Protein AF-0000000068766314 (afdb_homodimer)

InterPro domains:
  IPR006197 Peptidase S24, LexA-like [PR00726] (36-46)
  IPR006197 Peptidase S24, LexA-like [PR00726] (47-58)
  IPR006197 Peptidase S24, LexA-like [PR00726] (75-87)
  IPR015927 Peptidase S24/S26A/S26B/S26C [PF00717] (4-114)
  IPR036286 LexA/Signal peptidase-like superfamily [SSF51306] (5-119)
  IPR039418 LexA-like [cd06529] (36-115)
  IPR050077 LexA repressor [PTHR33516] (5-120)

Solvent-accessible surface area (backbone atoms only — not comparable to full-atom values): 13520 Å² total; per-residue (Å²): 135,78,79,66,68,25,51,46,34,33,54,59,81,88,35,91,48,50,43,68,81,68,57,49,46,69,72,70,46,88,50,70,92,40,32,36,28,37,60,40,37,53,63,43,34,46,73,74,36,44,45,55,68,22,39,33,37,25,30,46,74,50,78,82,47,74,66,36,41,28,36,31,37,50,98,83,24,18,36,69,26,30,31,32,55,70,97,53,60,30,36,34,37,39,25,90,93,40,72,66,41,71,62,57,77,88,60,57,39,74,64,23,26,37,44,27,36,37,41,66,67,52,76,81,123,136,76,79,60,70,26,51,48,33,36,56,59,84,88,33,84,44,50,42,69,81,68,57,49,46,69,72,68,46,88,50,71,93,40,32,35,29,36,59,39,34,52,63,44,33,45,74,74,36,44,44,56,68,22,40,33,38,26,28,48,75,51,79,82,48,72,66,36,40,27,35,30,36,51,96,83,24,20,32,67,27,30,31,32,54,72,97,53,61,31,37,35,38,40,24,90,92,39,71,67,41,71,61,58,77,89,62,57,39,74,62,23,28,38,45,28,36,37,41,66,67,50,73,82,124

pLDDT: mean 83.4, std 20.97, range [17.08, 97.81]

Foldseek 3Di:
DCCPPCPVPHDDCPDDPDDPDDDVCVVQPDDPVQWDKDFDADCQAPLVPRYGRKIFIWGQPDDDDAQFFFWKADPNDTDTFGFHPPPHTWGHGNDPVDHIGHDDPVRIDTRTTGRDIDDDPDDPD/DPCPPCPVPHPDPPDDPDDPDDDVCVVQPDDPVQWDKDFDADCQAPLVPRYGRKIFIWGQPDDDDAQFFFWKADPNDTDTFGFHPPPHTWGHGNDPVDHIGHDDPVRIDTRTTGRDIDDDPDDPD

Secondary structure (DSSP, 8-state):
-------SS---TTSTT-BSS--HHHHH-S-GGGEEEEE--SSTTGGGT--TTPEEEEETTSPP-TT-EEEEEETTEEEEEEEE-SSS-EEE-SSTTS--B---TTT-EEEEEEEEEEEESS---/-------SS---TTSTT-BSS--HHHHH-S-GGGEEEEE--SSTTGGGT--TTPEEEEETTSPP-TT-EEEEEETTEEEEEEEE-SSS-EEE-SSTTS--B---TTT-EEEEEEEEEEEESS---

Radius of gyration: 19.08 Å; Cα contacts (8 Å, |Δi|>4): 601; chains: 2; bounding box: 35×58×55 Å

Sequence (250 aa):
MFTERCPAGFPSPASDYTESELDLNEYCIHRRHSTYFVRAIGNSMTDIGLYSGDLLVVDKAEQPRHGDIVIAEIEGEFTVKRLLLTPRPALQAMNPDFPSLYPDPETLQIFGVVTAFIHKTRRADMFTERCPAGFPSPASDYTESELDLNEYCIHRRHSTYFVRAIGNSMTDIGLYSGDLLVVDKAEQPRHGDIVIAEIEGEFTVKRLLLTPRPALQAMNPDFPSLYPDPETLQIFGVVTAFIHKTRRAD

Nearest PDB structures (foldseek):
  8gmt-assembly1_A  TM=9.538E-01  e=3.720E-11  Escherichia coli
  1ay9-assembly1_A  TM=9.151E-01  e=2.480E-11  Escherichia coli
  6a2r-assembly1_A  TM=8.801E-01  e=8.406E-07  Mycobacterium tuberculosis H37Rv
  1i4v-assembly1_B  TM=6.612E-01  e=2.872E-09  Escherichia coli
  6a2s-assembly1_C  TM=8.875E-01  e=1.892E-06  Mycobacterium tuberculosis H37Rv

Structure (mmCIF, N/CA/C/O backbone):
data_AF-0000000068766314-model_v1
#
loop_
_entity.id
_entity.type
_entity.pdbx_description
1 polymer 'Error-prone repair protein UmuD'
#
loop_
_atom_site.group_PDB
_atom_site.id
_atom_site.type_symbol
_atom_site.label_atom_id
_atom_site.label_alt_id
_atom_site.label_comp_id
_atom_site.label_asym_id
_atom_site.label_entity_id
_atom_site.label_seq_id
_atom_site.pdbx_PDB_ins_code
_atom_site.Cartn_x
_atom_site.Cartn_y
_atom_site.Cartn_z
_atom_site.occupancy
_atom_site.B_iso_or_equiv
_atom_site.auth_seq_id
_atom_site.auth_comp_id
_atom_site.auth_asym_id
_atom_site.auth_atom_id
_atom_site.pdbx_PDB_model_num
ATOM 1 N N . MET A 1 1 ? 6.594 -0.716 -29.953 1 17.39 1 MET A N 1
ATOM 2 C CA . MET A 1 1 ? 7.297 -0.371 -28.719 1 17.39 1 MET A CA 1
ATOM 3 C C . MET A 1 1 ? 6.438 -0.672 -27.5 1 17.39 1 MET A C 1
ATOM 5 O O . MET A 1 1 ? 5.566 0.121 -27.125 1 17.39 1 MET A O 1
ATOM 9 N N . PHE A 1 2 ? 5.93 -1.854 -27.297 1 21.55 2 PHE A N 1
ATOM 10 C CA . PHE A 1 2 ? 4.688 -2.418 -26.781 1 21.55 2 PHE A CA 1
ATOM 11 C C . PHE A 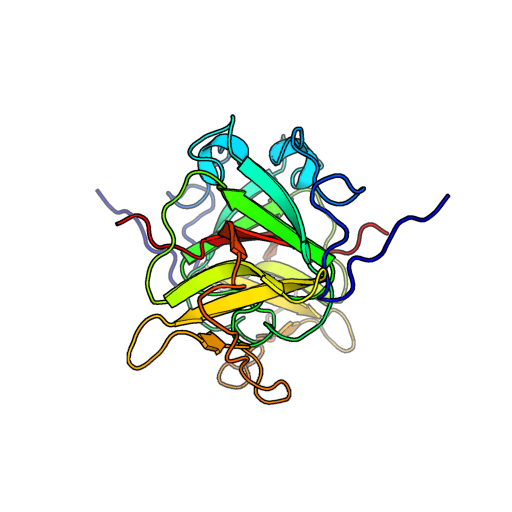1 2 ? 4.738 -2.537 -25.266 1 21.55 2 PHE A C 1
ATOM 13 O O . PHE A 1 2 ? 5.559 -3.279 -24.719 1 21.55 2 PHE A O 1
ATOM 20 N N . THR A 1 3 ? 4.797 -1.448 -24.562 1 26.67 3 THR A N 1
ATOM 21 C CA . THR A 1 3 ? 4.711 -1.306 -23.109 1 26.67 3 THR A CA 1
ATOM 22 C C . THR A 1 3 ? 3.604 -2.193 -22.547 1 26.67 3 THR A C 1
ATOM 24 O O . THR A 1 3 ? 2.422 -1.971 -22.828 1 26.67 3 THR A O 1
ATOM 27 N N . GLU A 1 4 ? 3.703 -3.449 -22.781 1 28.86 4 GLU A N 1
ATOM 28 C CA . GLU A 1 4 ? 2.646 -4.441 -22.594 1 28.86 4 GLU A CA 1
ATOM 29 C C . GLU A 1 4 ? 2.082 -4.391 -21.172 1 28.86 4 GLU A C 1
ATOM 31 O O . GLU A 1 4 ? 2.836 -4.406 -20.203 1 28.86 4 GLU A O 1
ATOM 36 N N . ARG A 1 5 ? 1.128 -3.629 -21.016 1 31.19 5 ARG A N 1
ATOM 37 C CA . ARG A 1 5 ? 0.173 -3.48 -19.922 1 31.19 5 ARG A CA 1
ATOM 38 C C . ARG A 1 5 ? -0.238 -4.84 -19.359 1 31.19 5 ARG A C 1
ATOM 40 O O . ARG A 1 5 ? -0.677 -5.715 -20.109 1 31.19 5 ARG A O 1
ATOM 47 N N . CYS A 1 6 ? 0.617 -5.496 -18.594 1 35.66 6 CYS A N 1
ATOM 48 C CA . CYS A 1 6 ? 0.058 -6.75 -18.109 1 35.66 6 CYS A CA 1
ATOM 49 C C . CYS A 1 6 ? -1.386 -6.566 -17.656 1 35.66 6 CYS A C 1
ATOM 51 O O . CYS A 1 6 ? -1.659 -5.785 -16.734 1 35.66 6 CYS A O 1
ATOM 53 N N . PRO A 1 7 ? -2.359 -6.496 -18.453 1 33.22 7 PRO A N 1
ATOM 54 C CA . PRO A 1 7 ? -3.682 -6.582 -17.828 1 33.22 7 PRO A CA 1
ATOM 55 C C . PRO A 1 7 ? -3.65 -7.273 -16.469 1 33.22 7 PRO A C 1
ATOM 57 O O . PRO A 1 7 ? -2.66 -7.93 -16.125 1 33.22 7 PRO A O 1
ATOM 60 N N . ALA A 1 8 ? -4.461 -7.387 -15.43 1 38.88 8 ALA A N 1
ATOM 61 C CA . ALA A 1 8 ? -4.316 -8.445 -14.438 1 38.88 8 ALA A CA 1
ATOM 62 C C . ALA A 1 8 ? -3.658 -9.68 -15.039 1 38.88 8 ALA A C 1
ATOM 64 O O . ALA A 1 8 ? -3.516 -10.703 -14.367 1 38.88 8 ALA A O 1
ATOM 65 N N . GLY A 1 9 ? -3.562 -10.008 -16.281 1 35.41 9 GLY A N 1
ATOM 66 C CA . GLY A 1 9 ? -2.711 -10.852 -17.094 1 35.41 9 GLY A CA 1
ATOM 67 C C . GLY A 1 9 ? -1.312 -10.289 -17.281 1 35.41 9 GLY A C 1
ATOM 68 O O . GLY A 1 9 ? -1.141 -9.203 -17.828 1 35.41 9 GLY A O 1
ATOM 69 N N . PHE A 1 10 ? -0.403 -10.523 -16.438 1 42.28 10 PHE A N 1
ATOM 70 C CA . PHE A 1 10 ? 0.978 -10.062 -16.5 1 42.28 10 PHE A CA 1
ATOM 71 C C . PHE A 1 10 ? 1.606 -10.422 -17.844 1 42.28 10 PHE A C 1
ATOM 73 O O . PHE A 1 10 ? 1.289 -11.461 -18.422 1 42.28 10 PHE A O 1
ATOM 80 N N . PRO A 1 11 ? 2.258 -9.477 -18.594 1 41.09 11 PRO A N 1
ATOM 81 C CA . PRO A 1 11 ? 3.129 -10.039 -19.625 1 41.09 11 PRO A CA 1
ATOM 82 C C . PRO A 1 11 ? 3.988 -11.195 -19.125 1 41.09 11 PRO A C 1
ATOM 84 O O . PRO A 1 11 ? 4.156 -11.352 -17.906 1 41.09 11 PRO A O 1
ATOM 87 N N . SER A 1 12 ? 4.473 -12.109 -19.859 1 40.56 12 SER A N 1
ATOM 88 C CA . SER A 1 12 ? 5.5 -13.117 -19.594 1 40.56 12 SER A CA 1
ATOM 89 C C . SER A 1 12 ? 6.617 -12.547 -18.734 1 40.56 12 SER A C 1
ATOM 91 O O . SER A 1 12 ? 6.969 -11.367 -18.859 1 40.56 12 SER A O 1
ATOM 93 N N . PRO A 1 13 ? 6.996 -13.125 -17.484 1 44.34 13 PRO A N 1
ATOM 94 C CA . PRO A 1 13 ? 8.211 -12.695 -16.781 1 44.34 13 PRO A CA 1
ATOM 95 C C . PRO A 1 13 ? 9.258 -12.102 -17.719 1 44.34 13 PRO A C 1
ATOM 97 O O . PRO A 1 13 ? 10.117 -11.328 -17.281 1 44.34 13 PRO A O 1
ATOM 100 N N . ALA A 1 14 ? 9.453 -12.617 -18.844 1 42.19 14 ALA A N 1
ATOM 101 C CA . ALA A 1 14 ? 10.391 -12.062 -19.812 1 42.19 14 ALA A CA 1
ATOM 102 C C . ALA A 1 14 ? 10.031 -10.617 -20.172 1 42.19 14 ALA A C 1
ATOM 104 O O . ALA A 1 14 ? 10.812 -9.914 -20.812 1 42.19 14 ALA A O 1
ATOM 105 N N . SER A 1 15 ? 8.828 -10.273 -19.938 1 46.59 15 SER A N 1
ATOM 106 C CA . SER A 1 15 ? 8.469 -8.953 -20.469 1 46.59 15 SER A CA 1
ATOM 107 C C . SER A 1 15 ? 8.75 -7.863 -19.438 1 46.59 15 SER A C 1
ATOM 109 O O . SER A 1 15 ? 8.977 -8.156 -18.266 1 46.59 15 SER A O 1
ATOM 111 N N . ASP A 1 16 ? 8.469 -6.426 -19.734 1 44.94 16 ASP A N 1
ATOM 112 C CA . ASP A 1 16 ? 8.711 -5.059 -19.297 1 44.94 16 ASP A CA 1
ATOM 113 C C . ASP A 1 16 ? 8.336 -4.883 -17.828 1 44.94 16 ASP A C 1
ATOM 115 O O . ASP A 1 16 ? 8.562 -3.82 -17.25 1 44.94 16 ASP A O 1
ATOM 119 N N . TYR A 1 17 ? 7.676 -5.793 -17.312 1 50.59 17 TYR A N 1
ATOM 120 C CA . TYR A 1 17 ? 7.145 -5.395 -16.016 1 50.59 17 TYR A CA 1
ATOM 121 C C . TYR A 1 17 ? 8.031 -5.895 -14.891 1 50.59 17 TYR A C 1
ATOM 123 O O . TYR A 1 17 ? 7.816 -5.555 -13.727 1 50.59 17 TYR A O 1
ATOM 131 N N . THR A 1 18 ? 8.844 -6.824 -15.25 1 57.59 18 THR A N 1
ATOM 132 C CA . THR A 1 18 ? 9.719 -7.312 -14.188 1 57.59 18 THR A CA 1
ATOM 133 C C . THR A 1 18 ? 11.055 -6.566 -14.203 1 57.59 18 THR A C 1
ATOM 135 O O . THR A 1 18 ? 11.656 -6.387 -15.266 1 57.59 18 THR A O 1
ATOM 138 N N . GLU A 1 19 ? 11.102 -5.566 -13.391 1 61.22 19 GLU A N 1
ATOM 139 C CA . GLU A 1 19 ? 12.438 -5.008 -13.188 1 61.22 19 GLU A CA 1
ATOM 140 C C . GLU A 1 19 ? 13.148 -5.676 -12.008 1 61.22 19 GLU A C 1
ATOM 142 O O . GLU A 1 19 ? 12.617 -5.699 -10.898 1 61.22 19 GLU A O 1
ATOM 147 N N . SER A 1 20 ? 14.164 -6.551 -12.32 1 62.44 20 SER A N 1
ATOM 148 C CA . SER A 1 20 ? 14.93 -7.199 -11.258 1 62.44 20 SER A CA 1
ATOM 149 C C . SER A 1 20 ? 15.875 -6.211 -10.578 1 62.44 20 SER A C 1
ATOM 151 O O . SER A 1 20 ? 16.297 -6.43 -9.445 1 62.44 20 SER A O 1
ATOM 153 N N . GLU A 1 21 ? 16 -5.035 -11.203 1 75.56 21 GLU A N 1
ATOM 154 C CA . GLU A 1 21 ? 17.031 -4.18 -10.617 1 75.56 21 GLU A CA 1
ATOM 155 C C . GLU A 1 21 ? 16.453 -2.822 -10.227 1 75.56 21 GLU A C 1
ATOM 157 O O . GLU A 1 21 ? 16.766 -1.807 -10.852 1 75.56 21 GLU A O 1
ATOM 162 N N . LEU A 1 22 ? 15.477 -2.9 -9.469 1 87.69 22 LEU A N 1
ATOM 163 C CA . LEU A 1 22 ? 14.906 -1.64 -8.992 1 87.69 22 LEU A CA 1
ATOM 164 C C . LEU A 1 22 ? 15.43 -1.297 -7.602 1 87.69 22 LEU A C 1
ATOM 166 O O . LEU A 1 22 ? 15.547 -2.176 -6.746 1 87.69 22 LEU A O 1
ATOM 170 N N . ASP A 1 23 ? 15.898 -0.074 -7.477 1 93 23 ASP A N 1
ATOM 171 C CA . ASP A 1 23 ? 16.219 0.449 -6.152 1 93 23 ASP A CA 1
ATOM 172 C C . ASP A 1 23 ? 15 1.116 -5.516 1 93 23 ASP A C 1
ATOM 174 O O . ASP A 1 23 ? 14.586 2.197 -5.938 1 93 23 ASP A O 1
ATOM 178 N N . LEU A 1 24 ? 14.484 0.518 -4.434 1 95.38 24 LEU A N 1
ATOM 179 C CA . LEU A 1 24 ? 13.242 0.986 -3.826 1 95.38 24 LEU A CA 1
ATOM 180 C C . LEU A 1 24 ? 13.445 2.344 -3.16 1 95.38 24 LEU A C 1
ATOM 182 O O . LEU A 1 24 ? 12.492 3.111 -3.008 1 95.38 24 LEU A O 1
ATOM 186 N N . ASN A 1 25 ? 14.68 2.641 -2.701 1 94.56 25 ASN A N 1
ATOM 187 C CA . ASN A 1 25 ? 14.953 3.98 -2.191 1 94.56 25 ASN A CA 1
ATOM 188 C C . ASN A 1 25 ? 14.758 5.039 -3.271 1 94.56 25 ASN A C 1
ATOM 190 O O . ASN A 1 25 ? 14.07 6.039 -3.055 1 94.56 25 ASN A O 1
ATOM 194 N N . GLU A 1 26 ? 15.328 4.789 -4.398 1 94 26 GLU A N 1
ATOM 195 C CA . GLU A 1 26 ? 15.195 5.73 -5.504 1 94 26 GLU A CA 1
ATOM 196 C C . GLU A 1 26 ? 13.75 5.816 -5.984 1 94 26 GLU A C 1
ATOM 198 O O . GLU A 1 26 ? 13.281 6.883 -6.391 1 94 26 GLU A O 1
ATOM 203 N N . TYR A 1 27 ? 13.102 4.695 -5.895 1 94.12 27 TYR A N 1
ATOM 204 C CA . TYR A 1 27 ? 11.719 4.617 -6.359 1 94.12 27 TYR A CA 1
ATOM 205 C C . TYR A 1 27 ? 10.797 5.434 -5.461 1 94.12 27 TYR A C 1
ATOM 207 O O . TYR A 1 27 ? 9.875 6.098 -5.949 1 94.12 27 TYR A O 1
ATOM 215 N N . CYS A 1 28 ? 11.078 5.473 -4.152 1 96.06 28 CYS A N 1
ATOM 216 C CA . CYS A 1 28 ? 10.117 6.031 -3.205 1 96.06 28 CYS A CA 1
ATOM 217 C C . CYS A 1 28 ? 10.602 7.379 -2.676 1 96.06 28 CYS A C 1
ATOM 219 O O . CYS A 1 28 ? 9.797 8.188 -2.201 1 96.06 28 CYS A O 1
ATOM 221 N N . ILE A 1 29 ? 11.906 7.594 -2.684 1 94.06 29 ILE A N 1
ATOM 222 C CA . ILE A 1 29 ? 12.477 8.742 -1.981 1 94.06 29 ILE A CA 1
ATOM 223 C C . ILE A 1 29 ? 12.953 9.781 -2.992 1 94.06 29 ILE A C 1
ATOM 225 O O . ILE A 1 29 ? 13.891 9.523 -3.758 1 94.06 29 ILE A O 1
ATOM 229 N N . HIS A 1 30 ? 12.344 10.922 -3.006 1 91.25 30 HIS A N 1
ATOM 230 C CA . HIS A 1 30 ? 12.742 12.023 -3.877 1 91.25 30 HIS A CA 1
ATOM 231 C C . HIS A 1 30 ? 13.852 12.859 -3.242 1 91.25 30 HIS A C 1
ATOM 233 O O . HIS A 1 30 ? 14.82 13.219 -3.912 1 91.25 30 HIS A O 1
ATOM 239 N N . ARG A 1 31 ? 13.68 13.266 -1.976 1 91.19 31 ARG A N 1
ATOM 240 C CA . ARG A 1 31 ? 14.648 14.031 -1.193 1 91.19 31 ARG A CA 1
ATOM 241 C C . ARG A 1 31 ? 15.07 13.266 0.057 1 91.19 31 ARG A C 1
ATOM 243 O O . ARG A 1 31 ? 14.367 13.289 1.069 1 91.19 31 ARG A O 1
ATOM 250 N N . ARG A 1 32 ? 16.219 12.672 -0.014 1 88.44 32 ARG A N 1
ATOM 251 C CA . ARG A 1 32 ? 16.672 11.797 1.061 1 88.44 32 ARG A CA 1
ATOM 252 C C . ARG A 1 32 ? 16.734 12.547 2.387 1 88.44 32 ARG A C 1
ATOM 254 O O . ARG A 1 32 ? 16.344 12.016 3.428 1 88.44 32 ARG A O 1
ATOM 261 N N . HIS A 1 33 ? 17.172 13.805 2.32 1 88.31 33 HIS A N 1
ATOM 262 C CA . HIS A 1 33 ? 17.469 14.539 3.545 1 88.31 33 HIS A CA 1
ATOM 263 C C . HIS A 1 33 ? 16.188 15.008 4.23 1 88.31 33 HIS A C 1
ATOM 265 O O . HIS A 1 33 ? 16.203 15.359 5.414 1 88.31 33 HIS A O 1
ATOM 271 N N . SER A 1 34 ? 15.102 14.945 3.506 1 91.44 34 SER A N 1
ATOM 272 C CA . SER A 1 34 ? 13.852 15.414 4.094 1 91.44 34 SER A CA 1
ATOM 273 C C . SER A 1 34 ? 12.844 14.281 4.242 1 91.44 34 SER A C 1
ATOM 275 O O . SER A 1 34 ? 11.688 14.516 4.617 1 91.44 34 SER A O 1
ATOM 277 N N . THR A 1 35 ? 13.25 13.078 3.902 1 92.44 35 THR A N 1
ATOM 278 C CA . THR A 1 35 ? 12.344 11.938 3.934 1 92.44 35 THR A CA 1
ATOM 279 C C . THR A 1 35 ? 12.398 11.242 5.289 1 92.44 35 THR A C 1
ATOM 281 O O . THR A 1 35 ? 13.484 11 5.824 1 92.44 35 THR A O 1
ATOM 284 N N . TYR A 1 36 ? 11.258 10.969 5.781 1 90.69 36 TYR A N 1
ATOM 285 C CA . TYR A 1 36 ? 11.094 10.227 7.031 1 90.69 36 TYR A CA 1
ATOM 286 C C . TYR A 1 36 ? 10.188 9.016 6.832 1 90.69 36 TYR A C 1
ATOM 288 O O . TYR A 1 36 ? 9.336 9.008 5.938 1 90.69 36 TYR A O 1
ATOM 296 N N . PHE A 1 37 ? 10.445 8.016 7.664 1 92.62 37 PHE A N 1
ATOM 297 C CA . PHE A 1 37 ? 9.617 6.82 7.668 1 92.62 37 PHE A CA 1
ATOM 298 C C . PHE A 1 37 ? 8.805 6.73 8.961 1 92.62 37 PHE A C 1
ATOM 300 O O . PHE A 1 37 ? 9.352 6.895 10.055 1 92.62 37 PHE A O 1
ATOM 307 N N . VAL A 1 38 ? 7.555 6.492 8.75 1 90.88 38 VAL A N 1
ATOM 308 C CA . VAL A 1 38 ? 6.652 6.457 9.898 1 90.88 38 VAL A CA 1
ATOM 309 C C . VAL A 1 38 ? 5.75 5.23 9.805 1 90.88 38 VAL A C 1
ATOM 311 O O . VAL A 1 38 ? 5.246 4.902 8.734 1 90.88 38 VAL A O 1
ATOM 314 N N . ARG A 1 39 ? 5.57 4.539 10.898 1 91.75 39 ARG A N 1
ATOM 315 C CA . ARG A 1 39 ? 4.641 3.414 10.922 1 91.75 39 ARG A CA 1
ATOM 316 C C . ARG A 1 39 ? 3.219 3.883 11.203 1 91.75 39 ARG A C 1
ATOM 318 O O . ARG A 1 39 ? 2.971 4.574 12.195 1 91.75 39 ARG A O 1
ATOM 325 N N . ALA A 1 40 ? 2.373 3.58 10.336 1 92.88 40 ALA A N 1
ATOM 326 C CA . ALA A 1 40 ? 0.972 3.945 10.523 1 92.88 40 ALA A CA 1
ATOM 327 C C . ALA A 1 40 ? 0.346 3.154 11.664 1 92.88 40 ALA A C 1
ATOM 329 O O . ALA A 1 40 ? 0.658 1.978 11.859 1 92.88 40 ALA A O 1
ATOM 330 N N . ILE A 1 41 ? -0.491 3.826 12.359 1 89.12 41 ILE A N 1
ATOM 331 C CA . ILE A 1 41 ? -1.271 3.176 13.406 1 89.12 41 ILE A CA 1
ATOM 332 C C . ILE A 1 41 ? -2.738 3.578 13.281 1 89.12 41 ILE A C 1
ATOM 334 O O . ILE A 1 41 ? -3.057 4.762 13.164 1 89.12 41 ILE A O 1
ATOM 338 N N . GLY A 1 42 ? -3.609 2.508 13.32 1 90 42 GLY A N 1
ATOM 339 C CA . GLY A 1 42 ? -5.039 2.762 13.281 1 90 42 GLY A CA 1
ATOM 340 C C . GLY A 1 42 ? -5.672 2.41 11.945 1 90 42 GLY A C 1
ATOM 341 O O . GLY A 1 42 ? -4.996 1.896 11.055 1 90 42 GLY A O 1
ATOM 342 N N . ASN A 1 43 ? -7.004 2.748 11.836 1 92.94 43 ASN A N 1
ATOM 343 C CA . ASN A 1 43 ? -7.766 2.312 10.664 1 92.94 43 ASN A CA 1
ATOM 344 C C . ASN A 1 43 ? -8.469 3.484 9.984 1 92.94 43 ASN A C 1
ATOM 346 O O . ASN A 1 43 ? -9.43 3.289 9.242 1 92.94 43 ASN A O 1
ATOM 350 N N . SER A 1 44 ? -7.977 4.656 10.242 1 94.94 44 SER A N 1
ATOM 351 C CA . SER A 1 44 ? -8.703 5.832 9.773 1 94.94 44 SER A CA 1
ATOM 352 C C . SER A 1 44 ? -8.531 6.031 8.273 1 94.94 44 SER A C 1
ATOM 354 O O . SER A 1 44 ? -9.258 6.816 7.66 1 94.94 44 SER A O 1
ATOM 356 N N . MET A 1 45 ? -7.641 5.312 7.715 1 96.31 45 MET A N 1
ATOM 357 C CA . MET A 1 45 ? -7.293 5.578 6.324 1 96.31 45 MET A CA 1
ATOM 358 C C . MET A 1 45 ? -7.492 4.332 5.465 1 96.31 45 MET A C 1
ATOM 360 O O . MET A 1 45 ? -6.941 4.238 4.367 1 96.31 45 MET A O 1
ATOM 364 N N . THR A 1 46 ? -8.352 3.389 5.781 1 96.31 46 THR A N 1
ATOM 365 C CA . THR A 1 46 ? -8.461 2.07 5.168 1 96.31 46 THR A CA 1
ATOM 366 C C . THR A 1 46 ? -9.055 2.176 3.766 1 96.31 46 THR A C 1
ATOM 368 O O . THR A 1 46 ? -8.812 1.311 2.92 1 96.31 46 THR A O 1
ATOM 371 N N . ASP A 1 47 ? -9.797 3.271 3.412 1 95.81 47 ASP A N 1
ATOM 372 C CA . ASP A 1 47 ? -10.406 3.424 2.096 1 95.81 47 ASP A CA 1
ATOM 373 C C . ASP A 1 47 ? -9.336 3.531 1.006 1 95.81 47 ASP A C 1
ATOM 375 O O . ASP A 1 47 ? -9.609 3.24 -0.162 1 95.81 47 ASP A O 1
ATOM 379 N N . ILE A 1 48 ? -8.156 3.932 1.356 1 95.25 48 ILE A N 1
ATOM 380 C CA . ILE A 1 48 ? -7.113 4.09 0.345 1 95.25 48 ILE A CA 1
ATOM 381 C C . ILE A 1 48 ? -6.082 2.973 0.491 1 95.25 48 ILE A C 1
ATOM 383 O O . ILE A 1 48 ? -4.992 3.051 -0.079 1 95.25 48 ILE A O 1
ATOM 387 N N . GLY A 1 49 ? -6.391 2 1.354 1 96.19 49 GLY A N 1
ATOM 388 C CA . GLY A 1 49 ? -5.535 0.831 1.485 1 96.19 49 GLY A CA 1
ATOM 389 C C . GLY A 1 49 ? -4.41 1.023 2.486 1 96.19 49 GLY A C 1
ATOM 390 O O . GLY A 1 49 ? -3.439 0.265 2.488 1 96.19 49 GLY A O 1
ATOM 391 N N . LEU A 1 50 ? -4.469 2.068 3.17 1 96.56 50 LEU A N 1
ATOM 392 C CA . LEU A 1 50 ? -3.498 2.301 4.234 1 96.56 50 LEU A CA 1
ATOM 393 C C . LEU A 1 50 ? -3.961 1.661 5.539 1 96.56 50 LEU A C 1
ATOM 395 O O . LEU A 1 50 ? -4.988 2.055 6.098 1 96.56 50 LEU A O 1
ATOM 399 N N . TYR A 1 51 ? -3.203 0.66 6.023 1 94.81 51 TYR A N 1
ATOM 400 C CA . TYR A 1 51 ? -3.582 -0.113 7.199 1 94.81 51 TYR A CA 1
ATOM 401 C C . TYR A 1 51 ? -2.578 0.083 8.328 1 94.81 51 TYR A C 1
ATOM 403 O O . TYR A 1 51 ? -1.458 0.543 8.102 1 94.81 51 TYR A O 1
ATOM 411 N N . SER A 1 52 ? -3.082 -0.237 9.539 1 92.88 52 SER A N 1
ATOM 412 C CA . SER A 1 52 ? -2.184 -0.206 10.688 1 92.88 52 SER A CA 1
ATOM 413 C C . SER A 1 52 ? -0.96 -1.087 10.453 1 92.88 52 SER A C 1
ATOM 415 O O . SER A 1 52 ? -1.079 -2.201 9.938 1 92.88 52 SER A O 1
ATOM 417 N N . GLY A 1 53 ? 0.238 -0.526 10.75 1 91.88 53 GLY A N 1
ATOM 418 C CA . GLY A 1 53 ? 1.474 -1.274 10.586 1 91.88 53 GLY A CA 1
ATOM 419 C C . GLY A 1 53 ? 2.197 -0.947 9.297 1 91.88 53 GLY A C 1
ATOM 420 O O . GLY A 1 53 ? 3.389 -1.235 9.148 1 91.88 53 GLY A O 1
ATOM 421 N N . ASP A 1 54 ? 1.485 -0.292 8.359 1 94.25 54 ASP A N 1
ATOM 422 C CA . ASP A 1 54 ? 2.113 0.075 7.094 1 94.25 54 ASP A CA 1
ATOM 423 C C . ASP A 1 54 ? 3.205 1.12 7.305 1 94.25 54 ASP A C 1
ATOM 425 O O . ASP A 1 54 ? 3.135 1.919 8.242 1 94.25 54 ASP A O 1
ATOM 429 N N . LEU A 1 55 ? 4.207 1.033 6.461 1 94.75 55 LEU A N 1
ATOM 430 C CA . LEU A 1 55 ? 5.285 2.018 6.512 1 94.75 55 LEU A CA 1
ATOM 431 C C . LEU A 1 55 ? 5 3.184 5.57 1 94.75 55 LEU A C 1
ATOM 433 O O . LEU A 1 55 ? 4.746 2.979 4.383 1 94.75 55 LEU A O 1
ATOM 437 N N . LEU A 1 56 ? 5.047 4.371 6.109 1 95.56 56 LEU A N 1
ATOM 438 C CA . LEU A 1 56 ? 4.824 5.59 5.34 1 95.56 56 LEU A CA 1
ATOM 439 C C . LEU A 1 56 ? 6.152 6.23 4.938 1 95.56 56 LEU A C 1
ATOM 441 O O . LEU A 1 56 ? 7.078 6.301 5.742 1 95.56 56 LEU A O 1
ATOM 445 N N . VAL A 1 57 ? 6.25 6.574 3.723 1 95 57 VAL A N 1
ATOM 446 C CA . VAL A 1 57 ? 7.328 7.43 3.234 1 95 57 VAL A CA 1
ATOM 447 C C . VAL A 1 57 ? 6.871 8.891 3.236 1 95 57 VAL A C 1
ATOM 449 O O . VAL A 1 57 ? 5.953 9.258 2.504 1 95 57 VAL A O 1
ATOM 452 N N . VAL A 1 58 ? 7.531 9.68 4.051 1 94.69 58 VAL A N 1
ATOM 453 C CA . VAL A 1 58 ? 7.059 11.039 4.297 1 94.69 58 VAL A CA 1
ATOM 454 C C . VAL A 1 58 ? 8.125 12.039 3.867 1 94.69 58 VAL A C 1
ATOM 456 O O . VAL A 1 58 ? 9.289 11.93 4.266 1 94.69 58 VAL A O 1
ATOM 459 N N . ASP A 1 59 ? 7.777 12.961 3.029 1 94.75 59 ASP A N 1
ATOM 460 C CA . ASP A 1 59 ? 8.656 14.055 2.621 1 94.75 59 ASP A CA 1
ATOM 461 C C . ASP A 1 59 ? 8.289 15.352 3.34 1 94.75 59 ASP A C 1
ATOM 463 O O . ASP A 1 59 ? 7.258 15.961 3.047 1 94.75 59 ASP A O 1
ATOM 467 N N . LYS A 1 60 ? 9.141 15.742 4.238 1 92.69 60 LYS A N 1
ATOM 468 C CA . LYS A 1 60 ? 8.891 16.938 5.051 1 92.69 60 LYS A CA 1
ATOM 469 C C . LYS A 1 60 ? 9.047 18.203 4.227 1 92.69 60 LYS A C 1
ATOM 471 O O . LYS A 1 60 ? 8.5 19.25 4.582 1 92.69 60 LYS A O 1
ATOM 476 N N . ALA A 1 61 ? 9.789 18.156 3.162 1 94.38 61 ALA A N 1
ATOM 477 C CA . ALA A 1 61 ? 10.07 19.344 2.363 1 94.38 61 ALA A CA 1
ATOM 478 C C . ALA A 1 61 ? 9.016 19.547 1.284 1 94.38 61 ALA A C 1
ATOM 480 O O . ALA A 1 61 ? 8.945 20.625 0.669 1 94.38 61 ALA A O 1
ATOM 481 N N . GLU A 1 62 ? 8.234 18.531 1.006 1 94.94 62 GLU A N 1
ATOM 482 C CA . GLU A 1 62 ? 7.195 18.625 -0.015 1 94.94 62 GLU A CA 1
ATOM 483 C C . GLU A 1 62 ? 6.082 19.578 0.423 1 94.94 62 GLU A C 1
ATOM 485 O O . GLU A 1 62 ? 5.613 19.516 1.561 1 94.94 62 GLU A O 1
ATOM 490 N N . GLN A 1 63 ? 5.672 20.5 -0.409 1 95.25 63 GLN A N 1
ATOM 491 C CA . GLN A 1 63 ? 4.578 21.422 -0.108 1 95.25 63 GLN A CA 1
ATOM 492 C C . GLN A 1 63 ? 3.23 20.703 -0.16 1 95.25 63 GLN A C 1
ATOM 494 O O . GLN A 1 63 ? 2.846 20.172 -1.203 1 95.25 63 GLN A O 1
ATOM 499 N N . PRO A 1 64 ? 2.578 20.766 0.96 1 96.38 64 PRO A N 1
ATOM 500 C CA . PRO A 1 64 ? 1.271 20.109 0.972 1 96.38 64 PRO A CA 1
ATOM 501 C C . PRO A 1 64 ? 0.277 20.75 0.007 1 96.38 64 PRO A C 1
ATOM 503 O O . PRO A 1 64 ? 0.23 21.984 -0.108 1 96.38 64 PRO A O 1
ATOM 506 N N . ARG A 1 65 ? -0.467 19.953 -0.714 1 96.69 65 ARG A N 1
ATOM 507 C CA . ARG A 1 65 ? -1.503 20.391 -1.645 1 96.69 65 ARG A CA 1
ATOM 508 C C . ARG A 1 65 ? -2.852 19.766 -1.293 1 96.69 65 ARG A C 1
ATOM 510 O O . ARG A 1 65 ? -2.916 18.797 -0.53 1 96.69 65 ARG A O 1
ATOM 517 N N . HIS A 1 66 ? -3.883 20.438 -1.905 1 96.81 66 HIS A N 1
ATOM 518 C CA . HIS A 1 66 ? -5.227 19.891 -1.743 1 96.81 66 HIS A CA 1
ATOM 519 C C . HIS A 1 66 ? -5.289 18.438 -2.182 1 96.81 66 HIS A C 1
ATOM 521 O O . HIS A 1 66 ? -4.863 18.094 -3.287 1 96.81 66 HIS A O 1
ATOM 527 N N . GLY A 1 67 ? -5.742 17.562 -1.319 1 97.06 67 GLY A N 1
ATOM 528 C CA . GLY A 1 67 ? -5.93 16.156 -1.665 1 97.06 67 GLY A CA 1
ATOM 529 C C . GLY A 1 67 ? -4.773 15.281 -1.233 1 97.06 67 GLY A C 1
ATOM 530 O O . GLY A 1 67 ? -4.883 14.055 -1.249 1 97.06 67 GLY A O 1
ATOM 531 N N . ASP A 1 68 ? -3.682 15.883 -0.806 1 97.81 68 ASP A N 1
ATOM 532 C CA . ASP A 1 68 ? -2.516 15.109 -0.392 1 97.81 68 ASP A CA 1
ATOM 533 C C . ASP A 1 68 ? -2.809 14.305 0.875 1 97.81 68 ASP A C 1
ATOM 535 O O . ASP A 1 68 ? -3.588 14.742 1.725 1 97.81 68 ASP A O 1
ATOM 539 N N . ILE A 1 69 ? -2.246 13.148 0.97 1 97.56 69 ILE A N 1
ATOM 540 C CA . ILE A 1 69 ? -2.174 12.461 2.252 1 97.56 69 ILE A CA 1
ATOM 541 C C . ILE A 1 69 ? -1.035 13.039 3.088 1 97.56 69 ILE A C 1
ATOM 543 O O . ILE A 1 69 ? 0.094 13.164 2.607 1 97.56 69 ILE A O 1
ATOM 547 N N . VAL A 1 70 ? -1.335 13.438 4.312 1 96.62 70 VAL A N 1
ATOM 548 C CA . VAL A 1 70 ? -0.334 14.141 5.105 1 96.62 70 VAL A CA 1
ATOM 549 C C . VAL A 1 70 ? -0.295 13.562 6.52 1 96.62 70 VAL A C 1
ATOM 551 O O . VAL A 1 70 ? -1.243 12.906 6.957 1 96.62 70 VAL A O 1
ATOM 554 N N . ILE A 1 71 ? 0.792 13.742 7.113 1 94.94 71 ILE A N 1
ATOM 555 C CA . ILE A 1 71 ? 0.888 13.617 8.562 1 94.94 71 ILE A CA 1
ATOM 556 C C . ILE A 1 71 ? 0.745 15 9.203 1 94.94 71 ILE A C 1
ATOM 558 O O . ILE A 1 71 ? 1.527 15.906 8.922 1 94.94 71 ILE A O 1
ATOM 562 N N . ALA A 1 72 ? -0.234 15.109 10.031 1 93.69 72 ALA A N 1
ATOM 563 C CA . ALA A 1 72 ? -0.511 16.359 10.719 1 93.69 72 ALA A CA 1
ATOM 564 C C . ALA A 1 72 ? -0.4 16.203 12.234 1 93.69 72 ALA A C 1
ATOM 566 O O . ALA A 1 72 ? -0.632 15.109 12.766 1 93.69 72 ALA A O 1
ATOM 567 N N . GLU A 1 73 ? 0.017 17.219 12.805 1 86.44 73 GLU A N 1
ATOM 568 C CA . GLU A 1 73 ? 0.007 17.281 14.266 1 86.44 73 GLU A CA 1
ATOM 569 C C . GLU A 1 73 ? -1.149 18.125 14.773 1 86.44 73 GLU A C 1
ATOM 571 O O . GLU A 1 73 ? -1.264 19.312 14.414 1 86.44 73 GLU A O 1
ATOM 576 N N . ILE A 1 74 ? -2.023 17.469 15.508 1 82.25 74 ILE A N 1
ATOM 577 C CA . ILE A 1 74 ? -3.156 18.172 16.094 1 82.25 74 ILE A CA 1
ATOM 578 C C . ILE A 1 74 ? -3.174 17.938 17.609 1 82.25 74 ILE A C 1
ATOM 580 O O . ILE A 1 74 ? -3.209 16.797 18.062 1 82.25 74 ILE A O 1
ATOM 584 N N . GLU A 1 75 ? -3.221 19.125 18.328 1 78.62 75 GLU A N 1
ATOM 585 C CA . GLU A 1 75 ? -3.266 19.062 19.797 1 78.62 75 GLU A CA 1
ATOM 586 C C . GLU A 1 75 ? -2.207 18.094 20.328 1 78.62 75 GLU A C 1
ATOM 588 O O . GLU A 1 75 ? -2.498 17.266 21.188 1 78.62 75 GLU A O 1
ATOM 593 N N . GLY A 1 76 ? -1.066 18.031 19.719 1 76.56 76 GLY A N 1
ATOM 594 C CA . GLY A 1 76 ? 0.068 17.25 20.188 1 76.56 76 GLY A CA 1
ATOM 595 C C . GLY A 1 76 ? 0.067 15.828 19.672 1 76.56 76 GLY A C 1
ATOM 596 O O . GLY A 1 76 ? 0.957 15.039 20 1 76.56 76 GLY A O 1
ATOM 597 N N . GLU A 1 77 ? -0.955 15.547 18.891 1 80.31 77 GLU A N 1
ATOM 598 C CA . GLU A 1 77 ? -1.039 14.18 18.359 1 80.31 77 GLU A CA 1
ATOM 599 C C . GLU A 1 77 ? -0.853 14.164 16.844 1 80.31 77 GLU A C 1
ATOM 601 O O . GLU A 1 77 ? -1.313 15.07 16.156 1 80.31 77 GLU A O 1
ATOM 606 N N . PHE A 1 78 ? -0.151 13.109 16.438 1 85.06 78 PHE A N 1
ATOM 607 C CA . PHE A 1 78 ? 0.045 12.961 15 1 85.06 78 PHE A CA 1
ATOM 608 C C . PHE A 1 78 ? -1.04 12.086 14.391 1 85.06 78 PHE A C 1
ATOM 610 O O . PHE A 1 78 ? -1.468 11.102 15.008 1 85.06 78 PHE A O 1
ATOM 617 N N . THR A 1 79 ? -1.49 12.484 13.242 1 91.62 79 THR A N 1
ATOM 618 C CA . THR A 1 79 ? -2.5 11.719 12.523 1 91.62 79 THR A CA 1
ATOM 619 C C . THR A 1 79 ? -2.25 11.773 11.016 1 91.62 79 THR A C 1
ATOM 621 O O . THR A 1 79 ? -1.712 12.758 10.508 1 91.62 79 THR A O 1
ATOM 624 N N . VAL A 1 80 ? -2.592 10.688 10.43 1 95.31 80 VAL A N 1
ATOM 625 C CA . VAL A 1 80 ? -2.555 10.648 8.969 1 95.31 80 VAL A CA 1
ATOM 626 C C . VAL A 1 80 ? -3.951 10.914 8.414 1 95.31 80 VAL A C 1
ATOM 628 O O . VAL A 1 80 ? -4.93 10.305 8.844 1 95.31 80 VAL A O 1
ATOM 631 N N . LYS A 1 81 ? -4.051 11.867 7.523 1 96.88 81 LYS A N 1
ATOM 632 C CA . LYS A 1 81 ? -5.324 12.234 6.91 1 96.88 81 LYS A CA 1
ATOM 633 C C . LYS A 1 81 ? -5.113 12.789 5.504 1 96.88 81 LYS A C 1
ATOM 635 O O . LYS A 1 81 ? -3.986 13.102 5.113 1 96.88 81 LYS A O 1
ATOM 640 N N . ARG A 1 82 ? -6.141 12.844 4.805 1 97.62 82 ARG A N 1
ATOM 641 C CA . ARG A 1 82 ? -6.141 13.609 3.562 1 97.62 82 ARG A CA 1
ATOM 642 C C . ARG A 1 82 ? -6.352 15.094 3.834 1 97.62 82 ARG A C 1
ATOM 644 O O . ARG A 1 82 ? -7.285 15.477 4.539 1 97.62 82 ARG A O 1
ATOM 651 N N . LEU A 1 83 ? -5.508 15.883 3.26 1 97.06 83 LEU A N 1
ATOM 652 C CA . LEU A 1 83 ? -5.586 17.328 3.438 1 97.06 83 LEU A CA 1
ATOM 653 C C . LEU A 1 83 ? -6.535 17.953 2.42 1 97.06 83 LEU A C 1
ATOM 655 O O . LEU A 1 83 ? -6.367 17.766 1.213 1 97.06 83 LEU A O 1
ATOM 659 N N . LEU A 1 84 ? -7.562 18.578 2.951 1 96.81 84 LEU A N 1
ATOM 660 C CA . LEU A 1 84 ? -8.43 19.391 2.109 1 96.81 84 LEU A CA 1
ATOM 661 C C . LEU A 1 84 ? -8.188 20.875 2.363 1 96.81 84 LEU A C 1
ATOM 663 O O . LEU A 1 84 ? -8.125 21.312 3.516 1 96.81 84 LEU A O 1
ATOM 667 N N . LEU A 1 85 ? -7.957 21.578 1.353 1 94.25 85 LEU A N 1
ATOM 668 C CA . LEU A 1 85 ? -7.742 23.016 1.479 1 94.25 85 LEU A CA 1
ATOM 669 C C . LEU A 1 85 ? -8.992 23.781 1.077 1 94.25 85 LEU A C 1
ATOM 671 O O . LEU A 1 85 ? -9.203 24.906 1.527 1 94.25 85 LEU A O 1
ATOM 675 N N . THR A 1 86 ? -9.711 23.25 0.184 1 93.06 86 THR A N 1
ATOM 676 C CA . THR A 1 86 ? -10.961 23.859 -0.261 1 93.06 86 THR A CA 1
ATOM 677 C C . THR A 1 86 ? -12.125 22.891 -0.051 1 93.06 86 THR A C 1
ATOM 679 O O . THR A 1 86 ? -11.969 21.672 -0.186 1 93.06 86 THR A O 1
ATOM 682 N N . PRO A 1 87 ? -13.375 23.422 0.377 1 91.75 87 PRO A N 1
ATOM 683 C CA . PRO A 1 87 ? -13.734 24.828 0.542 1 91.75 87 PRO A CA 1
ATOM 684 C C . PRO A 1 87 ? -13.133 25.438 1.801 1 91.75 87 PRO A C 1
ATOM 686 O O . PRO A 1 87 ? -13 26.672 1.888 1 91.75 87 PRO A O 1
ATOM 689 N N . ARG A 1 88 ? -12.891 24.547 2.834 1 88.94 88 ARG A N 1
ATOM 690 C CA . ARG A 1 88 ? -12.18 24.984 4.031 1 88.94 88 ARG A CA 1
ATOM 691 C C . ARG A 1 88 ? -11.141 23.953 4.461 1 88.94 88 ARG A C 1
ATOM 693 O O . ARG A 1 88 ? -11.266 22.766 4.129 1 88.94 88 ARG A O 1
ATOM 700 N N . PRO A 1 89 ? -10.148 24.438 5.145 1 92.38 89 PRO A N 1
ATOM 701 C CA . PRO A 1 89 ? -9.133 23.484 5.609 1 92.38 89 PRO A CA 1
ATOM 702 C C . PRO A 1 89 ? -9.719 22.359 6.465 1 92.38 89 PRO A C 1
ATOM 704 O O . PRO A 1 89 ? -10.492 22.625 7.387 1 92.38 89 PRO A O 1
ATOM 707 N N . ALA A 1 90 ? -9.391 21.156 6.082 1 96.12 90 ALA A N 1
ATOM 708 C CA . ALA A 1 90 ? -9.875 19.984 6.812 1 96.12 90 ALA A CA 1
ATOM 709 C C . ALA A 1 90 ? -8.914 18.812 6.668 1 96.12 90 ALA A C 1
ATOM 711 O O . ALA A 1 90 ? -8.094 18.781 5.742 1 96.12 90 ALA A O 1
ATOM 712 N N . LEU A 1 91 ? -8.914 17.984 7.648 1 95.94 91 LEU A N 1
ATOM 713 C CA . LEU A 1 91 ? -8.234 16.688 7.617 1 95.94 91 LEU A CA 1
ATOM 714 C C . LEU A 1 91 ? -9.25 15.555 7.508 1 95.94 91 LEU A C 1
ATOM 716 O O . LEU A 1 91 ? -9.914 15.219 8.484 1 95.94 91 LEU A O 1
ATOM 720 N N . GLN A 1 92 ? -9.289 15.055 6.355 1 97.25 92 GLN A N 1
ATOM 721 C CA . GLN A 1 92 ? -10.32 14.07 6.055 1 97.25 92 GLN A CA 1
ATOM 722 C C . GLN A 1 92 ? -9.82 12.648 6.289 1 97.25 92 GLN A C 1
ATOM 724 O O . GLN A 1 92 ? -8.812 12.242 5.711 1 97.25 92 GLN A O 1
ATOM 729 N N . ALA A 1 93 ? -10.531 11.914 7.137 1 96.38 93 ALA A N 1
ATOM 730 C CA . ALA A 1 93 ? -10.281 10.477 7.254 1 96.38 93 ALA A CA 1
ATOM 731 C C . ALA A 1 93 ? -10.781 9.727 6.023 1 96.38 93 ALA A C 1
ATOM 733 O O . ALA A 1 93 ? -11.844 10.055 5.484 1 96.38 93 ALA A O 1
ATOM 734 N N . MET A 1 94 ? -10 8.781 5.543 1 96.25 94 MET A N 1
ATOM 735 C CA . MET A 1 94 ? -10.453 7.938 4.441 1 96.25 94 MET A CA 1
ATOM 736 C C . MET A 1 94 ? -11.039 6.629 4.957 1 96.25 94 MET A C 1
ATOM 738 O O . MET A 1 94 ? -10.531 5.551 4.645 1 96.25 94 MET A O 1
ATOM 742 N N . ASN A 1 95 ? -11.969 6.703 5.758 1 96.25 95 ASN A N 1
ATOM 743 C CA . ASN A 1 95 ? -12.781 5.691 6.426 1 96.25 95 ASN A CA 1
ATOM 744 C C . ASN A 1 95 ? -14.062 6.289 6.996 1 96.25 95 ASN A C 1
ATOM 746 O O . ASN A 1 95 ? -14.008 7.203 7.82 1 96.25 95 ASN A O 1
ATOM 750 N N . PRO A 1 96 ? -15.141 5.844 6.598 1 94.88 96 PRO A N 1
ATOM 751 C CA . PRO A 1 96 ? -16.406 6.453 7.008 1 94.88 96 PRO A CA 1
ATOM 752 C C . PRO A 1 96 ? -16.672 6.332 8.508 1 94.88 96 PRO A C 1
ATOM 754 O O . PRO A 1 96 ? -17.484 7.074 9.062 1 94.88 96 PRO A O 1
ATOM 757 N N . ASP A 1 97 ? -16.062 5.414 9.125 1 95.38 97 ASP A N 1
ATOM 758 C CA . ASP A 1 97 ? -16.266 5.203 10.555 1 95.38 97 ASP A CA 1
ATOM 759 C C . ASP A 1 97 ? -15.547 6.27 11.367 1 95.38 97 ASP A C 1
ATOM 761 O O . ASP A 1 97 ? -15.688 6.324 12.594 1 95.38 97 ASP A O 1
ATOM 765 N N . PHE A 1 98 ? -14.734 7.137 10.75 1 94.31 98 PHE A N 1
ATOM 766 C CA . PHE A 1 98 ? -13.961 8.188 11.406 1 94.31 98 PHE A CA 1
ATOM 767 C C . PHE A 1 98 ? -14.391 9.562 10.922 1 94.31 98 PHE A C 1
ATOM 769 O O . PHE A 1 98 ? -14.641 9.758 9.727 1 94.31 98 PHE A O 1
ATOM 776 N N . PRO A 1 99 ? -14.469 10.461 11.711 1 92.56 99 PRO A N 1
ATOM 777 C CA . PRO A 1 99 ? -14.867 11.812 11.312 1 92.56 99 PRO A CA 1
ATOM 778 C C . PRO A 1 99 ? -13.719 12.609 10.695 1 92.56 99 PRO A C 1
ATOM 780 O O . PRO A 1 99 ? -12.547 12.312 10.953 1 92.56 99 PRO A O 1
ATOM 783 N N . SER A 1 100 ? -14.125 13.562 9.867 1 94 100 SER A N 1
ATOM 784 C CA . SER A 1 100 ? -13.156 14.57 9.453 1 94 100 SER A CA 1
ATOM 785 C C . SER A 1 100 ? -12.859 15.547 10.586 1 94 100 SER A C 1
ATOM 787 O O . SER A 1 100 ? -13.711 15.797 11.438 1 94 100 SER A O 1
ATOM 789 N N . LEU A 1 101 ? -11.648 16.047 10.531 1 93.12 101 LEU A N 1
ATOM 790 C CA . LEU A 1 101 ? -11.234 17.031 11.523 1 93.12 101 LEU A CA 1
ATOM 791 C C . LEU A 1 101 ? -11.133 18.422 10.898 1 93.12 101 LEU A C 1
ATOM 793 O O . LEU A 1 101 ? -10.672 18.562 9.758 1 93.12 101 LEU A O 1
ATOM 797 N N . TYR A 1 102 ? -11.602 19.391 11.594 1 93.56 102 TYR A N 1
ATOM 798 C CA . TYR A 1 102 ? -11.516 20.781 11.18 1 93.56 102 TYR A CA 1
ATOM 799 C C . TYR A 1 102 ? -10.703 21.594 12.18 1 93.56 102 TYR A C 1
ATOM 801 O O . TYR A 1 102 ? -11.266 22.328 13.008 1 93.56 102 TYR A O 1
ATOM 809 N N . PRO A 1 103 ? -9.461 21.406 12.016 1 89.25 103 PRO A N 1
ATOM 810 C CA . PRO A 1 103 ? -8.617 22.125 12.984 1 89.25 103 PRO A CA 1
ATOM 811 C C . PRO A 1 103 ? -8.57 23.625 12.727 1 89.25 103 PRO A C 1
ATOM 813 O O . PRO A 1 103 ? -8.883 24.078 11.625 1 89.25 103 PRO A O 1
ATOM 816 N N . ASP A 1 104 ? -8.258 24.375 13.859 1 88.31 104 ASP A N 1
ATOM 817 C CA . ASP A 1 104 ? -7.902 25.781 13.688 1 88.31 104 ASP A CA 1
ATOM 818 C C . ASP A 1 104 ? -6.672 25.938 12.797 1 88.31 104 ASP A C 1
ATOM 820 O O . ASP A 1 104 ? -5.621 25.344 13.07 1 88.31 104 ASP A O 1
ATOM 824 N N . PRO A 1 105 ? -6.883 26.656 11.68 1 83.31 105 PRO A N 1
ATOM 825 C CA . PRO A 1 105 ? -5.766 26.828 10.742 1 83.31 105 PRO A CA 1
ATOM 826 C C . PRO A 1 105 ? -4.484 27.297 11.43 1 83.31 105 PRO A C 1
ATOM 828 O O . PRO A 1 105 ? -3.383 26.969 10.977 1 83.31 105 PRO A O 1
ATOM 831 N N . GLU A 1 106 ? -4.617 27.969 12.531 1 84.06 106 GLU A N 1
ATOM 832 C CA . GLU A 1 106 ? -3.463 28.516 13.234 1 84.06 106 GLU A CA 1
ATOM 833 C C . GLU A 1 106 ? -2.723 27.422 14.008 1 84.06 106 GLU A C 1
ATOM 835 O O . GLU A 1 106 ? -1.54 27.578 14.328 1 84.06 106 GLU A O 1
ATOM 840 N N . THR A 1 107 ? -3.41 26.344 14.25 1 83.94 107 THR A N 1
ATOM 841 C CA . THR A 1 107 ? -2.799 25.297 15.07 1 83.94 107 THR A CA 1
ATOM 842 C C . THR A 1 107 ? -2.459 24.078 14.234 1 83.94 107 THR A C 1
ATOM 844 O O . THR A 1 107 ? -1.756 23.172 14.703 1 83.94 107 THR A O 1
ATOM 847 N N . LEU A 1 108 ? -3 24.062 13.039 1 86.12 108 LEU A N 1
ATOM 848 C CA . LEU A 1 108 ? -2.723 22.938 12.156 1 86.12 108 LEU A CA 1
ATOM 849 C C . LEU A 1 108 ? -1.27 22.953 11.695 1 86.12 108 LEU A C 1
ATOM 851 O O . LEU A 1 108 ? -0.799 23.953 11.141 1 86.12 108 LEU A O 1
ATOM 855 N N . GLN A 1 109 ? -0.53 21.922 12.07 1 89.12 109 GLN A N 1
ATOM 856 C CA . GLN A 1 109 ? 0.847 21.766 11.617 1 89.12 109 GLN A CA 1
ATOM 857 C C . GLN A 1 109 ? 1.009 20.484 10.797 1 89.12 109 GLN A C 1
ATOM 859 O O . GLN A 1 109 ? 0.707 19.391 11.281 1 89.12 109 GLN A O 1
ATOM 864 N N . ILE A 1 110 ? 1.393 20.734 9.594 1 93.62 110 ILE A N 1
ATOM 865 C CA . ILE A 1 110 ? 1.672 19.594 8.734 1 93.62 110 ILE A CA 1
ATOM 866 C C . ILE A 1 110 ? 3.125 19.156 8.914 1 93.62 110 ILE A C 1
ATOM 868 O O . ILE A 1 110 ? 4.047 19.953 8.703 1 93.62 110 ILE A O 1
ATOM 872 N N . PHE A 1 111 ? 3.316 17.969 9.422 1 90.56 111 PHE A N 1
ATOM 873 C CA . PHE A 1 111 ? 4.648 17.406 9.602 1 90.56 111 PHE A CA 1
ATOM 874 C C . PHE A 1 111 ? 5.301 17.125 8.25 1 90.56 111 PHE A C 1
ATOM 876 O O . PHE A 1 111 ? 6.477 17.422 8.047 1 90.56 111 PHE A O 1
ATOM 883 N N . GLY A 1 112 ? 4.523 16.5 7.332 1 94.44 112 GLY A N 1
ATOM 884 C CA . GLY A 1 112 ? 5.012 16.172 6 1 94.44 112 GLY A CA 1
ATOM 885 C C . GLY A 1 112 ? 3.957 15.539 5.113 1 94.44 112 GLY A C 1
ATOM 886 O O . GLY A 1 112 ? 2.855 15.234 5.574 1 94.44 112 GLY A O 1
ATOM 887 N N . VAL A 1 113 ? 4.336 15.43 3.809 1 96.94 113 VAL A N 1
ATOM 888 C CA . VAL A 1 113 ? 3.459 14.805 2.822 1 96.94 113 VAL A CA 1
ATOM 889 C C . VAL A 1 113 ? 3.832 13.336 2.654 1 96.94 113 VAL A C 1
ATOM 891 O O . VAL A 1 113 ? 5.012 13 2.5 1 96.94 113 VAL A O 1
ATOM 894 N N . VAL A 1 114 ? 2.807 12.484 2.805 1 96.81 114 VAL A N 1
ATOM 895 C CA . VAL A 1 114 ? 3.018 11.062 2.527 1 96.81 114 VAL A CA 1
ATOM 896 C C . VAL A 1 114 ? 3.088 10.836 1.018 1 96.81 114 VAL A C 1
ATOM 898 O O . VAL A 1 114 ? 2.102 11.047 0.306 1 96.81 114 VAL A O 1
ATOM 901 N N . THR A 1 115 ? 4.23 10.352 0.524 1 97.44 115 THR A N 1
ATOM 902 C CA . THR A 1 115 ? 4.418 10.227 -0.917 1 97.44 115 THR A CA 1
ATOM 903 C C . THR A 1 115 ? 4.234 8.773 -1.359 1 97.44 115 THR A C 1
ATOM 905 O O . THR A 1 115 ? 4.035 8.508 -2.545 1 97.44 115 THR A O 1
ATOM 908 N N . ALA A 1 116 ? 4.344 7.867 -0.445 1 97.62 116 ALA A N 1
ATOM 909 C CA . ALA A 1 116 ? 4.094 6.445 -0.674 1 97.62 116 ALA A CA 1
ATOM 910 C C . ALA A 1 116 ? 3.875 5.707 0.643 1 97.62 116 ALA A C 1
ATOM 912 O O . ALA A 1 116 ? 4.203 6.223 1.714 1 97.62 116 ALA A O 1
ATOM 913 N N . PHE A 1 117 ? 3.266 4.59 0.58 1 96.94 117 PHE A N 1
ATOM 914 C CA . PHE A 1 117 ? 3.293 3.689 1.726 1 96.94 117 PHE A CA 1
ATOM 915 C C . PHE A 1 117 ? 3.465 2.244 1.272 1 96.94 117 PHE A C 1
ATOM 917 O O . PHE A 1 117 ? 3.176 1.91 0.122 1 96.94 117 PHE A O 1
ATOM 924 N N . ILE A 1 118 ? 4.027 1.477 2.127 1 97.25 118 ILE A N 1
ATOM 925 C CA . ILE A 1 118 ? 4.414 0.095 1.863 1 97.25 118 ILE A CA 1
ATOM 926 C C . ILE A 1 118 ? 3.609 -0.846 2.756 1 97.25 118 ILE A C 1
ATOM 928 O O . ILE A 1 118 ? 3.561 -0.667 3.975 1 97.25 118 ILE A O 1
ATOM 932 N N . HIS A 1 119 ? 2.99 -1.734 2.158 1 97.5 119 HIS A N 1
ATOM 933 C CA . HIS A 1 119 ? 2.221 -2.764 2.846 1 97.5 119 HIS A CA 1
ATOM 934 C C . HIS A 1 119 ? 2.887 -4.129 2.715 1 97.5 119 HIS A C 1
ATOM 936 O O . HIS A 1 119 ? 3.086 -4.625 1.604 1 97.5 119 HIS A O 1
ATOM 942 N N . LYS A 1 120 ? 3.254 -4.707 3.783 1 96.94 120 LYS A N 1
ATOM 943 C CA . LYS A 1 120 ? 3.764 -6.074 3.771 1 96.94 120 LYS A CA 1
ATOM 944 C C . LYS A 1 120 ? 2.621 -7.086 3.824 1 96.94 120 LYS A C 1
ATOM 946 O O . LYS A 1 120 ? 1.739 -6.992 4.68 1 96.94 120 LYS A O 1
ATOM 951 N N . THR A 1 121 ? 2.646 -7.984 2.91 1 96.44 121 THR A N 1
ATOM 952 C CA . THR A 1 121 ? 1.524 -8.906 2.77 1 96.44 121 THR A CA 1
ATOM 953 C C . THR A 1 121 ? 1.73 -10.148 3.639 1 96.44 121 THR A C 1
ATOM 955 O O . THR A 1 121 ? 0.783 -10.891 3.906 1 96.44 121 THR A O 1
ATOM 958 N N . ARG A 1 122 ? 2.945 -10.414 3.814 1 86.81 122 ARG A N 1
ATOM 959 C CA . ARG A 1 122 ? 3.24 -11.555 4.676 1 86.81 122 ARG A CA 1
ATOM 960 C C . ARG A 1 122 ? 3.855 -11.102 5.996 1 86.81 122 ARG A C 1
ATOM 962 O O . ARG A 1 122 ? 4.695 -10.203 6.016 1 86.81 122 ARG A O 1
ATOM 969 N N . ARG A 1 123 ? 3.08 -11.359 7.09 1 66 123 ARG A N 1
ATOM 970 C CA . ARG A 1 123 ? 3.646 -11.016 8.391 1 66 123 ARG A CA 1
ATOM 971 C C . ARG A 1 123 ? 4.867 -11.875 8.695 1 66 123 ARG A C 1
ATOM 973 O O . ARG A 1 123 ? 4.926 -13.047 8.32 1 66 123 ARG A O 1
ATOM 980 N N . ALA A 1 124 ? 6.078 -11.148 8.797 1 53.72 124 ALA A N 1
ATOM 981 C CA . ALA A 1 124 ? 7.246 -11.914 9.219 1 53.72 124 ALA A CA 1
ATOM 982 C C . ALA A 1 124 ? 6.883 -12.891 10.344 1 53.72 124 ALA A C 1
ATOM 984 O O . ALA A 1 124 ? 6.168 -12.531 11.273 1 53.72 124 ALA A O 1
ATOM 985 N N . ASP A 1 125 ? 6.648 -14.094 10.039 1 38.81 125 ASP A N 1
ATOM 986 C CA . ASP A 1 125 ? 6.562 -15.055 11.133 1 38.81 125 ASP A CA 1
ATOM 987 C C . ASP A 1 125 ? 7.594 -14.758 12.211 1 38.81 125 ASP A C 1
ATOM 989 O O . ASP A 1 125 ? 8.727 -14.367 11.906 1 38.81 125 ASP A O 1
ATOM 993 N N . MET B 1 1 ? 11.438 0.988 28 1 17.08 1 MET B N 1
ATOM 994 C CA . MET B 1 1 ? 11.961 0.674 26.672 1 17.08 1 MET B CA 1
ATOM 995 C C . MET B 1 1 ? 10.891 0.872 25.609 1 17.08 1 MET B C 1
ATOM 997 O O . MET B 1 1 ? 10.047 -0 25.406 1 17.08 1 MET B O 1
ATOM 1001 N N . PHE B 1 2 ? 10.25 2 25.484 1 21.56 2 PHE B N 1
ATOM 1002 C CA . PHE B 1 2 ? 8.883 2.418 25.219 1 21.56 2 PHE B CA 1
ATOM 1003 C C . PHE B 1 2 ? 8.633 2.527 23.719 1 21.56 2 PHE B C 1
ATOM 1005 O O . PHE B 1 2 ? 9.25 3.348 23.047 1 21.56 2 PHE B O 1
ATOM 1012 N N . THR B 1 3 ? 8.656 1.456 23 1 26.5 3 THR B N 1
ATOM 1013 C CA . THR B 1 3 ? 8.266 1.312 21.594 1 26.5 3 THR B CA 1
ATOM 1014 C C . THR B 1 3 ? 6.977 2.078 21.312 1 26.5 3 THR B C 1
ATOM 1016 O O . THR B 1 3 ? 5.906 1.709 21.812 1 26.5 3 THR B O 1
ATOM 1019 N N . GLU B 1 4 ? 6.973 3.33 21.594 1 29.08 4 GLU B N 1
ATOM 1020 C CA . GLU B 1 4 ? 5.789 4.18 21.688 1 29.08 4 GLU B CA 1
ATOM 1021 C C . GLU B 1 4 ? 4.961 4.098 20.406 1 29.08 4 GLU B C 1
ATOM 1023 O O . GLU B 1 4 ? 5.5 4.223 19.297 1 29.08 4 GLU B O 1
ATOM 1028 N N . ARG B 1 5 ? 4.066 3.26 20.391 1 31.16 5 ARG B N 1
ATOM 1029 C CA . ARG B 1 5 ? 2.934 3.037 19.5 1 31.16 5 ARG B CA 1
ATOM 1030 C C . ARG B 1 5 ? 2.289 4.355 19.094 1 31.16 5 ARG B C 1
ATOM 1032 O O . ARG B 1 5 ? 1.917 5.164 19.938 1 31.16 5 ARG B O 1
ATOM 1039 N N . CYS B 1 6 ? 2.904 5.129 18.188 1 35.44 6 CYS B N 1
ATOM 1040 C CA . CYS B 1 6 ? 2.123 6.32 17.875 1 35.44 6 CYS B CA 1
ATOM 1041 C C . CYS B 1 6 ? 0.646 5.977 17.719 1 35.44 6 CYS B C 1
ATOM 1043 O O . CYS B 1 6 ? 0.277 5.184 16.859 1 35.44 6 CYS B O 1
ATOM 1045 N N . PRO B 1 7 ? -0.142 5.801 18.688 1 32.53 7 PRO B N 1
ATOM 1046 C CA . PRO B 1 7 ? -1.563 5.754 18.344 1 32.53 7 PRO B CA 1
ATOM 1047 C C . PRO B 1 7 ? -1.874 6.492 17.047 1 32.53 7 PRO B C 1
ATOM 1049 O O . PRO B 1 7 ? -1.037 7.25 16.547 1 32.53 7 PRO B O 1
ATOM 1052 N N . ALA B 1 8 ? -2.934 6.605 16.25 1 37.72 8 ALA B N 1
ATOM 1053 C CA . ALA B 1 8 ? -3.09 7.699 15.289 1 37.72 8 ALA B CA 1
ATOM 1054 C C . ALA B 1 8 ? -2.41 8.969 15.797 1 37.72 8 ALA B C 1
ATOM 1056 O O . ALA B 1 8 ? -2.52 10.031 15.172 1 37.72 8 ALA B O 1
ATOM 1057 N N . GLY B 1 9 ? -2.092 9.281 16.984 1 35 9 GLY B N 1
ATOM 1058 C CA . GLY B 1 9 ? -1.2 10.234 17.625 1 35 9 GLY B CA 1
ATOM 1059 C C . GLY B 1 9 ? 0.266 9.883 17.469 1 35 9 GLY B C 1
ATOM 1060 O O . GLY B 1 9 ? 0.713 8.836 17.938 1 35 9 GLY B O 1
ATOM 1061 N N . PHE B 1 10 ? 0.907 10.25 16.422 1 41.06 10 PHE B N 1
ATOM 1062 C CA . PHE B 1 10 ? 2.314 10.008 16.141 1 41.06 10 PHE B CA 1
ATOM 1063 C C . PHE B 1 10 ? 3.191 10.422 17.312 1 41.06 10 PHE B C 1
ATOM 1065 O O . PHE B 1 10 ? 2.885 11.391 18.016 1 41.06 10 PHE B O 1
ATOM 1072 N N . PRO B 1 11 ? 4.137 9.578 17.859 1 40.97 11 PRO B N 1
ATOM 1073 C CA . PRO B 1 11 ? 5.121 10.18 18.766 1 40.97 11 PRO B CA 1
ATOM 1074 C C . PRO B 1 11 ? 5.703 11.484 18.219 1 40.97 11 PRO B C 1
ATOM 1076 O O . PRO B 1 11 ? 5.613 11.742 17.016 1 40.97 11 PRO B O 1
ATOM 1079 N N . SER B 1 12 ? 6.113 12.43 18.969 1 40.22 12 SER B N 1
ATOM 1080 C CA . SER B 1 12 ? 6.973 13.562 18.641 1 40.22 12 SER B CA 1
ATOM 1081 C C . SER B 1 12 ? 8.023 13.172 17.609 1 40.22 12 SER B C 1
ATOM 1083 O O . SER B 1 12 ? 8.508 12.031 17.609 1 40.22 12 SER B O 1
ATOM 1085 N N . PRO B 1 13 ? 8.188 13.844 16.375 1 43.91 13 PRO B N 1
ATOM 1086 C CA . PRO B 1 13 ? 9.352 13.594 15.516 1 43.91 13 PRO B CA 1
ATOM 1087 C C . PRO B 1 13 ? 10.547 13.047 16.281 1 43.91 13 PRO B C 1
ATOM 1089 O O . PRO B 1 13 ? 11.398 12.367 15.719 1 43.91 13 PRO B O 1
ATOM 1092 N N . ALA B 1 14 ? 10.836 13.484 17.406 1 41.34 14 ALA B N 1
ATOM 1093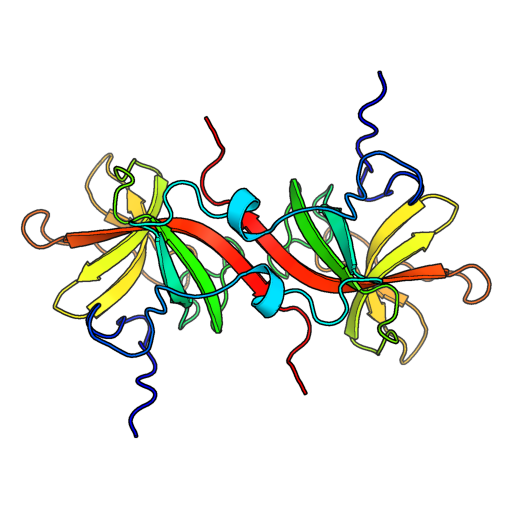 C CA . ALA B 1 14 ? 11.906 12.969 18.266 1 41.34 14 ALA B CA 1
ATOM 1094 C C . ALA B 1 14 ? 11.656 11.508 18.625 1 41.34 14 ALA B C 1
ATOM 1096 O O . ALA B 1 14 ? 12.531 10.844 19.188 1 41.34 14 ALA B O 1
ATOM 1097 N N . SER B 1 15 ? 10.461 11.062 18.453 1 46.62 15 SER B N 1
ATOM 1098 C CA . SER B 1 15 ? 10.203 9.727 18.984 1 46.62 15 SER B CA 1
ATOM 1099 C C . SER B 1 15 ? 10.453 8.656 17.922 1 46.62 15 SER B C 1
ATOM 1101 O O . SER B 1 15 ? 10.492 8.953 16.734 1 46.62 15 SER B O 1
ATOM 1103 N N . ASP B 1 16 ? 10.43 7.215 18.281 1 44.81 16 ASP B N 1
ATOM 1104 C CA . ASP B 1 16 ? 10.758 5.875 17.797 1 44.81 16 ASP B CA 1
ATOM 1105 C C . ASP B 1 16 ? 10.148 5.629 16.422 1 44.81 16 ASP B C 1
ATOM 1107 O O . ASP B 1 16 ? 10.391 4.59 15.797 1 44.81 16 ASP B O 1
ATOM 1111 N N . TYR B 1 17 ? 9.312 6.457 16.031 1 50.75 17 TYR B N 1
ATOM 1112 C CA . TYR B 1 17 ? 8.617 5.992 14.844 1 50.75 17 TYR B CA 1
ATOM 1113 C C . TYR B 1 17 ? 9.25 6.562 13.578 1 50.75 17 TYR B C 1
ATOM 1115 O O . TYR B 1 17 ? 8.898 6.16 12.469 1 50.75 17 TYR B O 1
ATOM 1123 N N . THR B 1 18 ? 10 7.57 13.797 1 57.81 18 THR B N 1
ATOM 1124 C CA . THR B 1 18 ? 10.648 8.133 12.617 1 57.81 18 THR B CA 1
ATOM 1125 C C . THR B 1 18 ? 12.047 7.551 12.43 1 57.81 18 THR B C 1
ATOM 1127 O O . THR B 1 18 ? 12.812 7.453 13.391 1 57.81 18 THR B O 1
ATOM 1130 N N . GLU B 1 19 ? 12.109 6.578 11.586 1 61.53 19 GLU B N 1
ATOM 1131 C CA . GLU B 1 19 ? 13.453 6.18 11.195 1 61.53 19 GLU B CA 1
ATOM 1132 C C . GLU B 1 19 ? 13.906 6.918 9.938 1 61.53 19 GLU B C 1
ATOM 1134 O O . GLU B 1 19 ? 13.219 6.887 8.914 1 61.53 19 GLU B O 1
ATOM 1139 N N . SER B 1 20 ? 14.836 7.93 10.109 1 62.53 20 SER B N 1
ATOM 1140 C CA . SER B 1 20 ? 15.352 8.656 8.953 1 62.53 20 SER B CA 1
ATOM 1141 C C . SER B 1 20 ? 16.297 7.797 8.133 1 62.53 20 SER B C 1
ATOM 1143 O O . SER B 1 20 ? 16.516 8.055 6.949 1 62.53 20 SER B O 1
ATOM 1145 N N . GLU B 1 21 ? 16.672 6.66 8.711 1 75.5 21 GLU B N 1
ATOM 1146 C CA . GLU B 1 21 ? 17.703 5.941 7.98 1 75.5 21 GLU B CA 1
ATOM 1147 C C . GLU B 1 21 ? 17.266 4.516 7.648 1 75.5 21 GLU B C 1
ATOM 1149 O O . GLU B 1 21 ? 17.828 3.551 8.156 1 75.5 21 GLU B O 1
ATOM 1154 N N . LEU B 1 22 ? 16.172 4.465 7.059 1 87.75 22 LEU B N 1
ATOM 1155 C CA . LEU B 1 22 ? 15.719 3.137 6.66 1 87.75 22 LEU B CA 1
ATOM 1156 C C . LEU B 1 22 ? 16.078 2.852 5.203 1 87.75 22 LEU B C 1
ATOM 1158 O O . LEU B 1 22 ? 15.969 3.734 4.352 1 87.75 22 LEU B O 1
ATOM 1162 N N . ASP B 1 23 ? 16.688 1.706 4.996 1 93.06 23 ASP B N 1
ATOM 1163 C CA . ASP B 1 23 ? 16.875 1.217 3.635 1 93.06 23 ASP B CA 1
ATOM 1164 C C . ASP B 1 23 ? 15.68 0.395 3.174 1 93.06 23 ASP B C 1
ATOM 1166 O O . ASP B 1 23 ? 15.477 -0.726 3.643 1 93.06 23 ASP B O 1
ATOM 1170 N N . LEU B 1 24 ? 14.938 0.913 2.186 1 95.31 24 LEU B N 1
ATOM 1171 C CA . LEU B 1 24 ? 13.688 0.286 1.759 1 95.31 24 LEU B CA 1
ATOM 1172 C C . LEU B 1 24 ? 13.961 -1.041 1.058 1 95.31 24 LEU B C 1
ATOM 1174 O O . LEU B 1 24 ? 13.102 -1.926 1.04 1 95.31 24 LEU B O 1
ATOM 1178 N N . ASN B 1 25 ? 15.148 -1.174 0.417 1 94.5 25 ASN B N 1
ATOM 1179 C CA . ASN B 1 25 ? 15.508 -2.475 -0.14 1 94.5 25 ASN B CA 1
ATOM 1180 C C . ASN B 1 25 ? 15.609 -3.541 0.948 1 94.5 25 ASN B C 1
ATOM 1182 O O . ASN B 1 25 ? 15.023 -4.617 0.823 1 94.5 25 ASN B O 1
ATOM 1186 N N . GLU B 1 26 ? 16.297 -3.219 1.982 1 94 26 GLU B N 1
ATOM 1187 C CA . GLU B 1 26 ? 16.453 -4.164 3.086 1 94 26 GLU B CA 1
ATOM 1188 C C . GLU B 1 26 ? 15.109 -4.422 3.77 1 94 26 GLU B C 1
ATOM 1190 O O . GLU B 1 26 ? 14.844 -5.535 4.23 1 94 26 GLU B O 1
ATOM 1195 N N . TYR B 1 27 ? 14.32 -3.385 3.781 1 94.19 27 TYR B N 1
ATOM 1196 C CA . TYR B 1 27 ? 13.023 -3.477 4.441 1 94.19 27 TYR B CA 1
ATOM 1197 C C . TYR B 1 27 ? 12.086 -4.41 3.678 1 94.19 27 TYR B C 1
ATOM 1199 O O . TYR B 1 27 ? 11.344 -5.184 4.285 1 94.19 27 TYR B O 1
ATOM 1207 N N . CYS B 1 28 ? 12.18 -4.418 2.35 1 96.06 28 CYS B N 1
ATOM 1208 C CA . CYS B 1 28 ? 11.172 -5.102 1.545 1 96.06 28 CYS B CA 1
ATOM 1209 C C . CYS B 1 28 ? 11.734 -6.383 0.943 1 96.06 28 CYS B C 1
ATOM 1211 O O . CYS B 1 28 ? 10.984 -7.293 0.588 1 96.06 28 CYS B O 1
ATOM 1213 N N . ILE B 1 29 ? 13.047 -6.438 0.75 1 94.06 29 ILE B N 1
ATOM 1214 C CA . ILE B 1 29 ? 13.648 -7.508 -0.036 1 94.06 29 ILE B CA 1
ATOM 1215 C C . ILE B 1 29 ? 14.391 -8.469 0.887 1 94.06 29 ILE B C 1
ATOM 1217 O O . ILE B 1 29 ? 15.391 -8.094 1.512 1 94.06 29 ILE B O 1
ATOM 1221 N N . HIS B 1 30 ? 13.938 -9.688 0.983 1 91.25 30 HIS B N 1
ATOM 1222 C CA . HIS B 1 30 ? 14.594 -10.719 1.782 1 91.25 30 HIS B CA 1
ATOM 1223 C C . HIS B 1 30 ? 15.703 -11.406 0.994 1 91.25 30 HIS B C 1
ATOM 1225 O O . HIS B 1 30 ? 16.797 -11.633 1.518 1 91.25 30 HIS B O 1
ATOM 1231 N N . ARG B 1 31 ? 15.414 -11.836 -0.224 1 91.19 31 ARG B N 1
ATOM 1232 C CA . ARG B 1 31 ? 16.359 -12.477 -1.14 1 91.19 31 ARG B CA 1
ATOM 1233 C C . ARG B 1 31 ? 16.484 -11.68 -2.432 1 91.19 31 ARG B C 1
ATOM 1235 O O . ARG B 1 31 ? 15.664 -11.805 -3.336 1 91.19 31 ARG B O 1
ATOM 1242 N N . ARG B 1 32 ? 17.562 -10.953 -2.529 1 88.5 32 ARG B N 1
ATOM 1243 C CA . ARG B 1 32 ? 17.734 -10.039 -3.652 1 88.5 32 ARG B CA 1
ATOM 1244 C C . ARG B 1 32 ? 17.719 -10.789 -4.98 1 88.5 32 ARG B C 1
ATOM 1246 O O . ARG B 1 32 ? 17.109 -10.328 -5.953 1 88.5 32 ARG B O 1
ATOM 1253 N N . HIS B 1 33 ? 18.297 -11.984 -4.992 1 88.44 33 HIS B N 1
ATOM 1254 C CA . H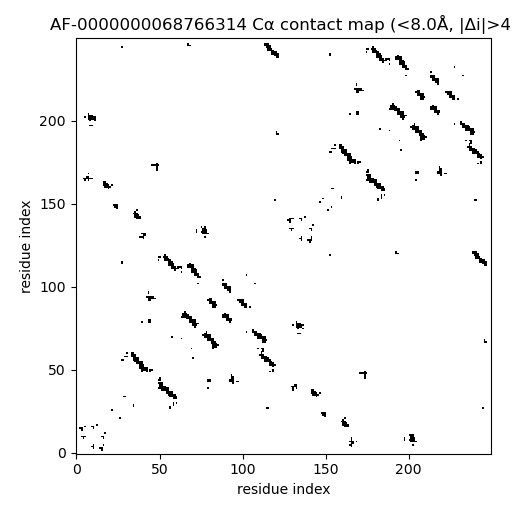IS B 1 33 ? 18.516 -12.695 -6.25 1 88.44 33 HIS B CA 1
ATOM 1255 C C . HIS B 1 33 ? 17.219 -13.32 -6.754 1 88.44 33 HIS B C 1
ATOM 1257 O O . HIS B 1 33 ? 17.109 -13.688 -7.926 1 88.44 33 HIS B O 1
ATOM 1263 N N . SER B 1 34 ? 16.234 -13.383 -5.895 1 91.44 34 SER B N 1
ATOM 1264 C CA . SER B 1 34 ? 14.992 -14.016 -6.305 1 91.44 34 SER B CA 1
ATOM 1265 C C . SER B 1 34 ? 13.836 -13.023 -6.297 1 91.44 34 SER B C 1
ATOM 1267 O O . SER B 1 34 ? 12.688 -13.398 -6.508 1 91.44 34 SER B O 1
ATOM 1269 N N . THR B 1 35 ? 14.133 -11.773 -6.004 1 92.5 35 THR B N 1
ATOM 1270 C CA . THR B 1 35 ? 13.094 -10.758 -5.898 1 92.5 35 THR B CA 1
ATOM 1271 C C . THR B 1 35 ? 12.867 -10.07 -7.242 1 92.5 35 THR B C 1
ATOM 1273 O O . THR B 1 35 ? 13.828 -9.695 -7.926 1 92.5 35 THR B O 1
ATOM 1276 N N . TYR B 1 36 ? 11.633 -9.945 -7.566 1 90.75 36 TYR B N 1
ATOM 1277 C CA . TYR B 1 36 ? 11.203 -9.242 -8.766 1 90.75 36 TYR B CA 1
ATOM 1278 C C . TYR B 1 36 ? 10.188 -8.156 -8.43 1 90.75 36 TYR B C 1
ATOM 1280 O O . TYR B 1 36 ? 9.4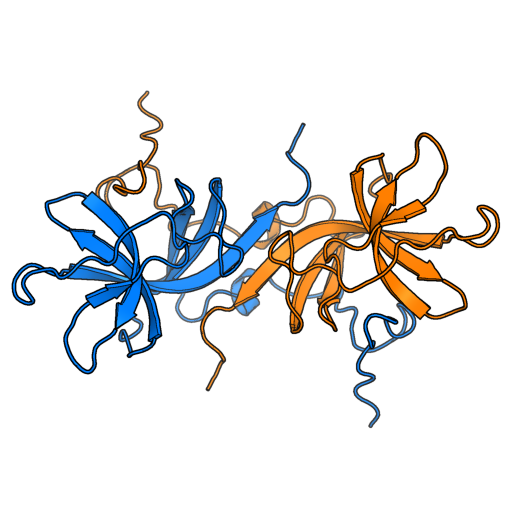84 -8.242 -7.422 1 90.75 36 TYR B O 1
ATOM 1288 N N . PHE B 1 37 ? 10.195 -7.152 -9.273 1 92.81 37 PHE B N 1
ATOM 1289 C CA . PHE B 1 37 ? 9.227 -6.074 -9.156 1 92.81 37 PHE B CA 1
ATOM 1290 C C . PHE B 1 37 ? 8.234 -6.098 -10.312 1 92.81 37 PHE B C 1
ATOM 1292 O O . PHE B 1 37 ? 8.633 -6.203 -11.477 1 92.81 37 PHE B O 1
ATOM 1299 N N . VAL B 1 38 ? 7 -6.008 -9.93 1 90.94 38 VAL B N 1
ATOM 1300 C CA . VAL B 1 38 ? 5.945 -6.102 -10.938 1 90.94 38 VAL B CA 1
ATOM 1301 C C . VAL B 1 38 ? 4.914 -4.996 -10.711 1 90.94 38 VAL B C 1
ATOM 1303 O O . VAL B 1 38 ? 4.535 -4.723 -9.57 1 90.94 38 VAL B O 1
ATOM 1306 N N . ARG B 1 39 ? 4.492 -4.348 -11.758 1 91.88 39 ARG B N 1
ATOM 1307 C CA . ARG B 1 39 ? 3.434 -3.352 -11.641 1 91.88 39 ARG B CA 1
ATOM 1308 C C . ARG B 1 39 ? 2.057 -4 -11.719 1 91.88 39 ARG B C 1
ATOM 1310 O O . ARG B 1 39 ? 1.761 -4.723 -12.68 1 91.88 39 ARG B O 1
ATOM 1317 N N . ALA B 1 40 ? 1.308 -3.787 -10.734 1 92.94 40 ALA B N 1
ATOM 1318 C CA . ALA B 1 40 ? -0.047 -4.332 -10.719 1 92.94 40 ALA B CA 1
ATOM 1319 C C . ALA B 1 40 ? -0.928 -3.633 -11.75 1 92.94 40 ALA B C 1
ATOM 1321 O O . ALA B 1 40 ? -0.807 -2.422 -11.961 1 92.94 40 ALA B O 1
ATOM 1322 N N . ILE B 1 41 ? -1.766 -4.406 -12.336 1 89.38 41 ILE B N 1
ATOM 1323 C CA . ILE B 1 41 ? -2.762 -3.865 -13.258 1 89.38 41 ILE B CA 1
ATOM 1324 C C . ILE B 1 41 ? -4.133 -4.453 -12.93 1 89.38 41 ILE B C 1
ATOM 1326 O O . ILE B 1 41 ? -4.281 -5.668 -12.805 1 89.38 41 ILE B O 1
ATOM 1330 N N . GLY B 1 42 ? -5.125 -3.506 -12.812 1 90.06 42 GLY B N 1
ATOM 1331 C CA . GLY B 1 42 ? -6.488 -3.941 -12.57 1 90.06 42 GLY B CA 1
ATOM 1332 C C . GLY B 1 42 ? -6.961 -3.666 -11.148 1 90.06 42 GLY B C 1
ATOM 1333 O O . GLY B 1 42 ? -6.23 -3.068 -10.359 1 90.06 42 GLY B O 1
ATOM 1334 N N . ASN B 1 43 ? -8.219 -4.168 -10.859 1 92.81 43 ASN B 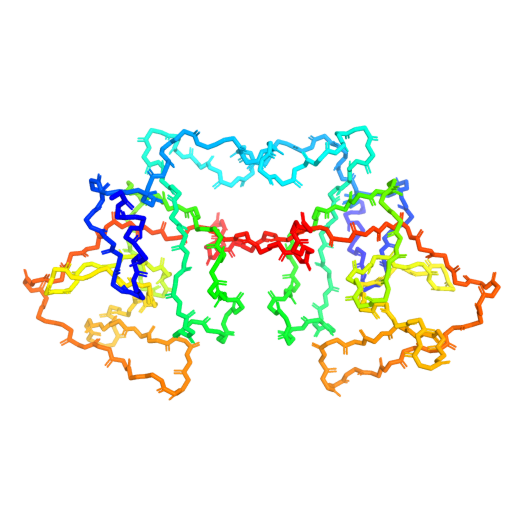N 1
ATOM 1335 C CA . ASN B 1 43 ? -8.844 -3.824 -9.594 1 92.81 43 ASN B CA 1
ATOM 1336 C C . ASN B 1 43 ? -9.289 -5.07 -8.828 1 92.81 43 ASN B C 1
ATOM 1338 O O . ASN B 1 43 ? -10.148 -4.992 -7.949 1 92.81 43 ASN B O 1
ATOM 1342 N N . SER B 1 44 ? -8.695 -6.172 -9.156 1 94.88 44 SER B N 1
ATOM 1343 C CA . SER B 1 44 ? -9.188 -7.43 -8.602 1 94.88 44 SER B CA 1
ATOM 1344 C C . SER B 1 44 ? -8.773 -7.59 -7.145 1 94.88 44 SER B C 1
ATOM 1346 O O . SER B 1 44 ? -9.297 -8.461 -6.438 1 94.88 44 SER B O 1
ATOM 1348 N N . MET B 1 45 ? -7.914 -6.754 -6.711 1 96.25 45 MET B N 1
ATOM 1349 C CA . MET B 1 45 ? -7.336 -6.957 -5.383 1 96.25 45 MET B CA 1
ATOM 1350 C C . MET B 1 45 ? -7.566 -5.742 -4.496 1 96.25 45 MET B C 1
ATOM 1352 O O . MET B 1 45 ? -6.875 -5.559 -3.494 1 96.25 45 MET B O 1
ATOM 1356 N N . THR B 1 46 ? -8.578 -4.922 -4.672 1 96.31 46 THR B N 1
ATOM 1357 C CA . THR B 1 46 ? -8.773 -3.621 -4.035 1 96.31 46 THR B CA 1
ATOM 1358 C C . THR B 1 46 ? -9.133 -3.789 -2.564 1 96.31 46 THR B C 1
ATOM 1360 O O . THR B 1 46 ? -8.891 -2.893 -1.753 1 96.31 46 THR B O 1
ATOM 1363 N N . ASP B 1 47 ? -9.672 -4.969 -2.117 1 95.81 47 ASP B N 1
ATOM 1364 C CA . ASP B 1 47 ? -10.055 -5.191 -0.727 1 95.81 47 ASP B CA 1
ATOM 1365 C C . ASP B 1 47 ? -8.836 -5.141 0.195 1 95.81 47 ASP B C 1
ATOM 1367 O O . ASP B 1 47 ? -8.969 -4.875 1.391 1 95.81 47 ASP B O 1
ATOM 1371 N N . ILE B 1 48 ? -7.672 -5.395 -0.336 1 95.19 48 ILE B N 1
ATOM 1372 C CA . ILE B 1 48 ? -6.484 -5.402 0.511 1 95.19 48 ILE B CA 1
ATOM 1373 C C . ILE B 1 48 ? -5.637 -4.164 0.228 1 95.19 48 ILE B C 1
ATOM 1375 O O . ILE B 1 48 ? -4.477 -4.094 0.632 1 95.19 48 ILE B O 1
ATOM 1379 N N . GLY B 1 49 ? -6.195 -3.244 -0.57 1 96.12 49 GLY B N 1
ATOM 1380 C CA . GLY B 1 49 ? -5.527 -1.977 -0.816 1 96.12 49 GLY B CA 1
ATOM 1381 C C . GLY B 1 49 ? -4.543 -2.035 -1.969 1 96.12 49 GLY B C 1
ATOM 1382 O O . GLY B 1 49 ? -3.693 -1.153 -2.111 1 96.12 49 GLY B O 1
ATOM 1383 N N . LEU B 1 50 ? -4.566 -3.092 -2.643 1 96.5 50 LEU B N 1
ATOM 1384 C CA . LEU B 1 50 ? -3.734 -3.209 -3.836 1 96.5 50 LEU B CA 1
ATOM 1385 C C . LEU B 1 50 ? -4.457 -2.65 -5.059 1 96.5 50 LEU B C 1
ATOM 1387 O O . LEU B 1 50 ? -5.492 -3.182 -5.469 1 96.5 50 LEU B O 1
ATOM 1391 N N . TYR B 1 51 ? -3.914 -1.552 -5.629 1 94.88 51 TYR B N 1
ATOM 1392 C CA . TYR B 1 51 ? -4.555 -0.846 -6.73 1 94.88 51 TYR B CA 1
ATOM 1393 C C . TYR B 1 51 ? -3.707 -0.928 -7.996 1 94.88 51 TYR B C 1
ATOM 1395 O O . TYR B 1 51 ? -2.518 -1.245 -7.934 1 94.88 51 TYR B O 1
ATOM 1403 N N . SER B 1 52 ? -4.41 -0.682 -9.117 1 92.94 52 SER B N 1
ATOM 1404 C CA . SER B 1 52 ? -3.689 -0.609 -10.391 1 92.94 52 SER B CA 1
ATOM 1405 C C . SER B 1 52 ? -2.566 0.419 -10.328 1 92.94 52 SER B C 1
ATOM 1407 O O . SER B 1 52 ? -2.746 1.513 -9.789 1 92.94 52 SER B O 1
ATOM 1409 N N . GLY B 1 53 ? -1.361 0.008 -10.797 1 92 53 GLY B N 1
ATOM 1410 C CA . GLY B 1 53 ? -0.217 0.906 -10.805 1 92 53 GLY B CA 1
ATOM 1411 C C . GLY B 1 53 ? 0.72 0.687 -9.633 1 92 53 GLY B C 1
ATOM 1412 O O . GLY B 1 53 ? 1.871 1.125 -9.656 1 92 53 GLY B O 1
ATOM 1413 N N . ASP B 1 54 ? 0.233 -0.048 -8.617 1 94.25 54 ASP B N 1
ATOM 1414 C CA . ASP B 1 54 ? 1.077 -0.318 -7.457 1 94.25 54 ASP B CA 1
ATOM 1415 C C . ASP B 1 54 ? 2.254 -1.218 -7.828 1 94.25 54 ASP B C 1
ATOM 1417 O O . ASP B 1 54 ? 2.148 -2.037 -8.742 1 94.25 54 ASP B O 1
ATOM 1421 N N . LEU B 1 55 ? 3.355 -0.989 -7.145 1 94.81 55 LEU B N 1
ATOM 1422 C CA . LEU B 1 55 ? 4.531 -1.828 -7.355 1 94.81 55 LEU B CA 1
ATOM 1423 C C . LEU B 1 55 ? 4.531 -3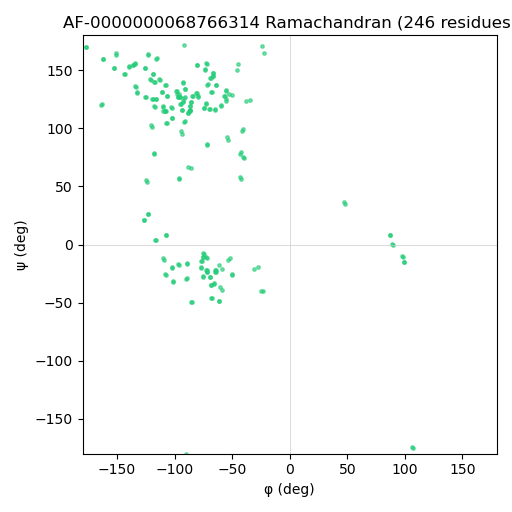.012 -6.395 1 94.81 55 LEU B C 1
ATOM 1425 O O . LEU B 1 55 ? 4.43 -2.83 -5.18 1 94.81 55 LEU B O 1
ATOM 1429 N N . LEU B 1 56 ? 4.656 -4.188 -6.938 1 95.56 56 LEU B N 1
ATOM 1430 C CA . LEU B 1 56 ? 4.703 -5.418 -6.152 1 95.56 56 LEU B CA 1
ATOM 1431 C C . LEU B 1 56 ? 6.141 -5.879 -5.949 1 95.56 56 LEU B C 1
ATOM 1433 O O . LEU B 1 56 ? 6.949 -5.84 -6.883 1 95.56 56 LEU B O 1
ATOM 1437 N N . VAL B 1 57 ? 6.461 -6.195 -4.762 1 95 57 VAL B N 1
ATOM 1438 C CA . VAL B 1 57 ? 7.699 -6.902 -4.441 1 95 57 VAL B CA 1
ATOM 1439 C C . VAL B 1 57 ? 7.438 -8.406 -4.391 1 95 57 VAL B C 1
ATOM 1441 O O . VAL B 1 57 ? 6.688 -8.883 -3.535 1 95 57 VAL B O 1
ATOM 1444 N N . VAL B 1 58 ? 8.062 -9.117 -5.309 1 94.69 58 VAL B N 1
ATOM 1445 C CA . VAL B 1 58 ? 7.738 -10.523 -5.5 1 94.69 58 VAL B CA 1
ATOM 1446 C C . VAL B 1 58 ? 8.977 -11.383 -5.234 1 94.69 58 VAL B C 1
ATOM 1448 O O . VAL B 1 58 ? 10.047 -11.133 -5.797 1 94.69 58 VAL B O 1
ATOM 1451 N N . ASP B 1 59 ? 8.875 -12.336 -4.363 1 94.69 59 ASP B N 1
ATOM 1452 C CA . ASP B 1 59 ? 9.93 -13.305 -4.094 1 94.69 59 ASP B CA 1
ATOM 1453 C C . ASP B 1 59 ? 9.633 -14.641 -4.762 1 94.69 59 ASP B C 1
ATOM 1455 O O . ASP B 1 59 ? 8.742 -15.375 -4.328 1 94.69 59 ASP B O 1
ATOM 1459 N N . LYS B 1 60 ? 10.383 -14.945 -5.777 1 92.69 60 LYS B N 1
ATOM 1460 C CA . LYS B 1 60 ? 10.172 -16.172 -6.555 1 92.69 60 LYS B CA 1
ATOM 1461 C C . LYS B 1 60 ? 10.602 -17.406 -5.766 1 92.69 60 LYS B C 1
ATOM 1463 O O . LYS B 1 60 ? 10.148 -18.516 -6.047 1 92.69 60 LYS B O 1
ATOM 1468 N N . ALA B 1 61 ? 11.477 -17.25 -4.816 1 94.38 61 ALA B N 1
ATOM 1469 C CA . ALA B 1 61 ? 12.023 -18.375 -4.074 1 94.38 61 ALA B CA 1
ATOM 1470 C C . ALA B 1 61 ? 11.164 -18.703 -2.859 1 94.38 61 ALA B C 1
ATOM 1472 O O . ALA B 1 61 ? 11.312 -19.766 -2.248 1 94.38 61 ALA B O 1
ATOM 1473 N N . GLU B 1 62 ? 10.312 -17.781 -2.461 1 94.94 62 GLU B N 1
ATOM 1474 C CA . GLU B 1 62 ? 9.445 -18 -1.306 1 94.94 62 GLU B CA 1
ATOM 1475 C C . GLU B 1 62 ? 8.414 -19.094 -1.592 1 94.94 62 GLU B C 1
ATOM 1477 O O . GLU B 1 62 ? 7.785 -19.094 -2.652 1 94.94 62 GLU B O 1
ATOM 1482 N N . GLN B 1 63 ? 8.25 -20.047 -0.731 1 95.25 63 GLN B N 1
ATOM 1483 C CA . GLN B 1 63 ? 7.25 -21.094 -0.882 1 95.25 63 GLN B CA 1
ATOM 1484 C C . GLN B 1 63 ? 5.844 -20.562 -0.633 1 95.25 63 GLN B C 1
ATOM 1486 O O . GLN B 1 63 ? 5.551 -20.062 0.456 1 95.25 63 GLN B O 1
ATOM 1491 N N . PRO B 1 64 ? 5.055 -20.734 -1.646 1 96.31 64 PRO B N 1
ATOM 1492 C CA . PRO B 1 64 ? 3.682 -20.25 -1.466 1 96.31 64 PRO B CA 1
ATOM 1493 C C . PRO B 1 64 ? 2.926 -21 -0.378 1 96.31 64 PRO B C 1
ATOM 1495 O O . PRO B 1 64 ? 3.047 -22.234 -0.276 1 96.31 64 PRO B O 1
ATOM 1498 N N . ARG B 1 65 ? 2.195 -20.281 0.448 1 96.69 65 ARG B N 1
ATOM 1499 C CA . ARG B 1 65 ? 1.366 -20.844 1.512 1 96.69 65 ARG B CA 1
ATOM 1500 C C . ARG B 1 65 ? -0.086 -20.406 1.363 1 96.69 65 ARG B C 1
ATOM 1502 O O . ARG B 1 65 ? -0.383 -19.469 0.624 1 96.69 65 ARG B O 1
ATOM 1509 N N . HIS B 1 66 ? -0.939 -21.188 2.123 1 96.81 66 HIS B N 1
ATOM 1510 C CA . HIS B 1 66 ? -2.352 -20.828 2.162 1 96.81 66 HIS B CA 1
ATOM 1511 C C . HIS B 1 66 ? -2.537 -19.391 2.617 1 96.81 66 HIS B C 1
ATOM 1513 O O . HIS B 1 66 ? -2.008 -18.984 3.656 1 96.81 66 HIS B O 1
ATOM 1519 N N . GLY B 1 67 ? -3.201 -18.578 1.832 1 97.06 67 GLY B N 1
ATOM 1520 C CA . GLY B 1 67 ? -3.514 -17.219 2.215 1 97.06 67 GLY B CA 1
ATOM 1521 C C . GLY B 1 67 ? -2.553 -16.203 1.63 1 97.06 67 GLY B C 1
ATOM 1522 O O . GLY B 1 67 ? -2.811 -14.992 1.676 1 97.06 67 GLY B O 1
ATOM 1523 N N . ASP B 1 68 ? -1.46 -16.656 1.046 1 97.75 68 ASP B N 1
ATOM 1524 C CA . ASP B 1 68 ? -0.473 -15.742 0.476 1 97.75 68 ASP B CA 1
ATOM 1525 C C . ASP B 1 68 ? -1.041 -15 -0.732 1 97.75 68 ASP B C 1
ATOM 1527 O O . ASP B 1 68 ? -1.87 -15.547 -1.466 1 97.75 68 ASP B O 1
ATOM 1531 N N . ILE B 1 69 ? -0.653 -13.789 -0.892 1 97.5 69 ILE B N 1
ATOM 1532 C CA . ILE B 1 69 ? -0.855 -13.102 -2.164 1 97.5 69 ILE B CA 1
ATOM 1533 C C . ILE B 1 69 ? 0.218 -13.539 -3.16 1 97.5 69 ILE B C 1
ATOM 1535 O O . ILE B 1 69 ? 1.41 -13.516 -2.848 1 97.5 69 ILE B O 1
ATOM 1539 N N . VAL B 1 70 ? -0.199 -13.977 -4.336 1 96.56 70 VAL B N 1
ATOM 1540 C CA . VAL B 1 70 ? 0.758 -14.555 -5.273 1 96.56 70 VAL B CA 1
ATOM 1541 C C . VAL B 1 70 ? 0.519 -13.992 -6.668 1 96.56 70 VAL B C 1
ATOM 1543 O O . VAL B 1 70 ? -0.559 -13.469 -6.957 1 96.56 70 VAL B O 1
ATOM 1546 N N . ILE B 1 71 ? 1.527 -14.031 -7.41 1 94.94 71 ILE B N 1
ATOM 1547 C CA . ILE B 1 71 ? 1.396 -13.914 -8.859 1 94.94 71 ILE B CA 1
ATOM 1548 C C . ILE B 1 71 ? 1.337 -15.305 -9.484 1 94.94 71 ILE B C 1
ATOM 1550 O O . ILE B 1 71 ? 2.26 -16.109 -9.32 1 94.94 71 ILE B O 1
ATOM 1554 N N . ALA B 1 72 ? 0.272 -15.547 -10.164 1 93.69 72 ALA B N 1
ATOM 1555 C CA . ALA B 1 72 ? 0.06 -16.828 -10.82 1 93.69 72 ALA B CA 1
ATOM 1556 C C . ALA B 1 72 ? -0.071 -16.672 -12.328 1 93.69 72 ALA B C 1
ATOM 1558 O O . ALA B 1 72 ? -0.516 -15.625 -12.812 1 93.69 72 ALA B O 1
ATOM 1559 N N . GLU B 1 73 ? 0.389 -17.641 -12.961 1 86.5 73 GLU B N 1
ATOM 1560 C CA . GLU B 1 73 ? 0.175 -17.703 -14.406 1 86.5 73 GLU B CA 1
ATOM 1561 C C . GLU B 1 73 ? -0.926 -18.703 -14.75 1 86.5 73 GLU B C 1
ATOM 1563 O O . GLU B 1 73 ? -0.842 -19.875 -14.383 1 86.5 73 GLU B O 1
ATOM 1568 N N . ILE B 1 74 ? -1.972 -18.172 -15.352 1 81.94 74 ILE B N 1
ATOM 1569 C CA . ILE B 1 74 ? -3.082 -19.016 -15.781 1 81.94 74 ILE B CA 1
ATOM 1570 C C . ILE B 1 74 ? -3.344 -18.797 -17.266 1 81.94 74 ILE B C 1
ATOM 1572 O O . ILE B 1 74 ? -3.588 -17.672 -17.703 1 81.94 74 ILE B O 1
ATOM 1576 N N . GLU B 1 75 ? -3.346 -19.969 -18 1 78.38 75 GLU B N 1
ATOM 1577 C CA . GLU B 1 75 ? -3.604 -19.922 -19.438 1 78.38 75 GLU B CA 1
ATOM 1578 C C . GLU B 1 75 ? -2.762 -18.844 -20.109 1 78.38 75 GLU B C 1
ATOM 1580 O O . GLU B 1 75 ? -3.277 -18.047 -20.906 1 78.38 75 GLU B O 1
ATOM 1585 N N . GLY B 1 76 ? -1.563 -18.625 -19.656 1 76.5 76 GLY B N 1
ATOM 1586 C CA . GLY B 1 76 ? -0.617 -17.719 -20.281 1 76.5 76 GLY B CA 1
ATOM 1587 C C . GLY B 1 76 ? -0.723 -16.297 -19.75 1 76.5 76 GLY B C 1
ATOM 1588 O O . GLY B 1 76 ? 0.005 -15.406 -20.203 1 76.5 76 GLY B O 1
ATOM 1589 N N . GLU B 1 77 ? -1.65 -16.141 -18.844 1 80.44 77 GLU B N 1
ATOM 1590 C CA . GLU B 1 77 ? -1.828 -14.797 -18.281 1 80.44 77 GLU B CA 1
ATOM 1591 C C . GLU B 1 77 ? -1.43 -14.75 -16.812 1 80.44 77 GLU B C 1
ATOM 1593 O O . GLU B 1 77 ? -1.677 -15.695 -16.062 1 80.44 77 GLU B O 1
ATOM 1598 N N . PHE B 1 78 ? -0.808 -13.625 -16.5 1 85.38 78 PHE B N 1
ATOM 1599 C CA . PHE B 1 78 ? -0.428 -13.445 -15.094 1 85.38 78 PHE B CA 1
ATOM 1600 C C . PHE B 1 78 ? -1.517 -12.695 -14.328 1 85.38 78 PHE B C 1
ATOM 1602 O O . PHE B 1 78 ? -2.143 -11.781 -14.867 1 85.38 78 PHE B O 1
ATOM 1609 N N . THR B 1 79 ? -1.746 -13.148 -13.141 1 91.62 79 THR B N 1
ATOM 1610 C CA . THR B 1 79 ? -2.73 -12.5 -12.281 1 91.62 79 THR B CA 1
ATOM 1611 C C . THR B 1 79 ? -2.266 -12.516 -10.828 1 91.62 79 THR B C 1
ATOM 1613 O O . THR B 1 79 ? -1.539 -13.422 -10.406 1 91.62 79 THR B O 1
ATOM 1616 N N . VAL B 1 80 ? -2.654 -11.469 -10.188 1 95.25 80 VAL B N 1
ATOM 1617 C CA . VAL B 1 80 ? -2.416 -11.414 -8.75 1 95.25 80 VAL B CA 1
ATOM 1618 C C . VAL B 1 80 ? -3.674 -11.852 -8 1 95.25 80 VAL B C 1
ATOM 1620 O O . VAL B 1 80 ? -4.773 -11.375 -8.289 1 95.25 80 VAL B O 1
ATOM 1623 N N . LYS B 1 81 ? -3.527 -12.797 -7.117 1 96.75 81 LYS B N 1
ATOM 1624 C CA . LYS B 1 81 ? -4.641 -13.328 -6.332 1 96.75 81 LYS B CA 1
ATOM 1625 C C . LYS B 1 81 ? -4.164 -13.836 -4.973 1 96.75 81 LYS B C 1
ATOM 1627 O O . LYS B 1 81 ? -2.963 -13.992 -4.75 1 96.75 81 LYS B O 1
ATOM 1632 N N . ARG B 1 82 ? -5.066 -14 -4.133 1 97.56 82 ARG B N 1
ATOM 1633 C CA . ARG B 1 82 ? -4.793 -14.75 -2.91 1 97.56 82 ARG B CA 1
ATOM 1634 C C . ARG B 1 82 ? -4.852 -16.25 -3.16 1 97.56 82 ARG B C 1
ATOM 1636 O O . ARG B 1 82 ? -5.82 -16.75 -3.729 1 97.56 82 ARG B O 1
ATOM 1643 N N . LEU B 1 83 ? -3.832 -16.922 -2.715 1 97 83 LEU B N 1
ATOM 1644 C CA . LEU B 1 83 ? -3.752 -18.375 -2.891 1 97 83 LEU B CA 1
ATOM 1645 C C . LEU B 1 83 ? -4.461 -19.094 -1.754 1 97 83 LEU B C 1
ATOM 1647 O O . LEU B 1 83 ? -4.148 -18.875 -0.582 1 97 83 LEU B O 1
ATOM 1651 N N . LEU B 1 84 ? -5.484 -19.859 -2.145 1 96.75 84 LEU B N 1
ATOM 1652 C CA . LEU B 1 84 ? -6.109 -20.781 -1.194 1 96.75 84 LEU B CA 1
ATOM 1653 C C . LEU B 1 84 ? -5.723 -22.219 -1.497 1 96.75 84 LEU B C 1
ATOM 1655 O O . LEU B 1 84 ? -5.766 -22.656 -2.65 1 96.75 84 LEU B O 1
ATOM 1659 N N . LEU B 1 85 ? -5.258 -22.859 -0.529 1 94.12 85 LEU B N 1
ATOM 1660 C CA . LEU B 1 85 ? -4.883 -24.266 -0.7 1 94.12 85 LEU B CA 1
ATOM 1661 C C . LEU B 1 85 ? -5.953 -25.188 -0.129 1 94.12 85 LEU B C 1
ATOM 1663 O O . LEU B 1 85 ? -6.082 -26.328 -0.557 1 94.12 85 LEU B O 1
ATOM 1667 N N . THR B 1 86 ? -6.586 -24.75 0.862 1 92.94 86 THR B N 1
ATOM 1668 C CA . THR B 1 86 ? -7.672 -25.5 1.478 1 92.94 86 THR B CA 1
ATOM 1669 C C . THR B 1 86 ? -8.977 -24.703 1.444 1 92.94 86 THR B C 1
ATOM 1671 O O . THR B 1 86 ? -8.953 -23.469 1.568 1 92.94 86 THR B O 1
ATOM 1674 N N . PRO B 1 87 ? -10.195 -25.375 1.194 1 91.75 87 PRO B N 1
ATOM 1675 C CA . PRO B 1 87 ? -10.398 -26.812 1.067 1 91.75 87 PRO B CA 1
ATOM 1676 C C . PRO B 1 87 ? -9.906 -27.359 -0.27 1 91.75 87 PRO B C 1
ATOM 1678 O O . PRO B 1 87 ? -9.633 -28.562 -0.388 1 91.75 87 PRO B O 1
ATOM 1681 N N . ARG B 1 88 ? -9.93 -26.453 -1.326 1 88.88 88 ARG B N 1
ATOM 1682 C CA . ARG B 1 88 ? -9.344 -26.812 -2.617 1 88.88 88 ARG B CA 1
ATOM 1683 C C . ARG B 1 88 ? -8.523 -25.656 -3.178 1 88.88 88 ARG B C 1
ATOM 1685 O O . ARG B 1 88 ? -8.742 -24.5 -2.82 1 88.88 88 ARG B O 1
ATOM 1692 N N . PRO B 1 89 ? -7.578 -26.016 -4 1 92.31 89 PRO B N 1
ATOM 1693 C CA . PRO B 1 89 ? -6.77 -24.953 -4.598 1 92.31 89 PRO B CA 1
ATOM 1694 C C . PRO B 1 89 ? -7.609 -23.922 -5.352 1 92.31 89 PRO B C 1
ATOM 1696 O O . PRO B 1 89 ? -8.469 -24.297 -6.152 1 92.31 89 PRO B O 1
ATOM 1699 N N . ALA B 1 90 ? -7.387 -22.672 -5.008 1 96.06 90 ALA B N 1
ATOM 1700 C CA . ALA B 1 90 ? -8.117 -21.578 -5.648 1 96.06 90 ALA B CA 1
ATOM 1701 C C . ALA B 1 90 ? -7.301 -20.297 -5.629 1 96.06 90 ALA B C 1
ATOM 1703 O O . ALA B 1 90 ? -6.375 -20.141 -4.828 1 96.06 90 ALA B O 1
ATOM 1704 N N . LEU B 1 91 ? -7.539 -19.484 -6.594 1 95.94 91 LEU B N 1
ATOM 1705 C CA . LEU B 1 91 ? -7.035 -18.125 -6.648 1 95.94 91 LEU B CA 1
ATOM 1706 C C . LEU B 1 91 ? -8.148 -17.125 -6.383 1 95.94 91 LEU B C 1
ATOM 1708 O O . LEU B 1 91 ? -8.992 -16.875 -7.254 1 95.94 91 LEU B O 1
ATOM 1712 N N . GLN B 1 92 ? -8.102 -16.625 -5.23 1 97.19 92 GLN B N 1
ATOM 1713 C CA 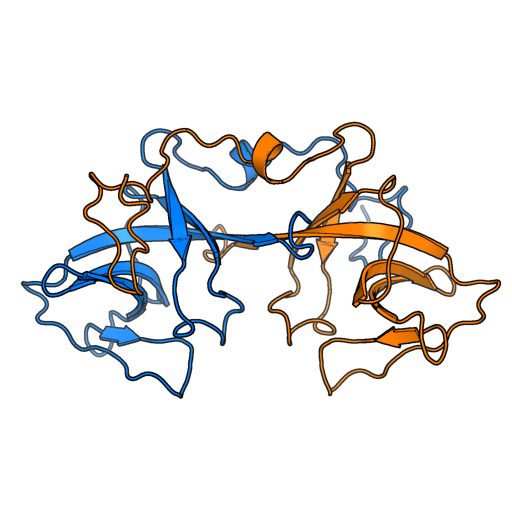. GLN B 1 92 ? -9.195 -15.781 -4.77 1 97.19 92 GLN B CA 1
ATOM 1714 C C . GLN B 1 92 ? -8.914 -14.312 -5.062 1 97.19 92 GLN B C 1
ATOM 1716 O O . GLN B 1 92 ? -7.891 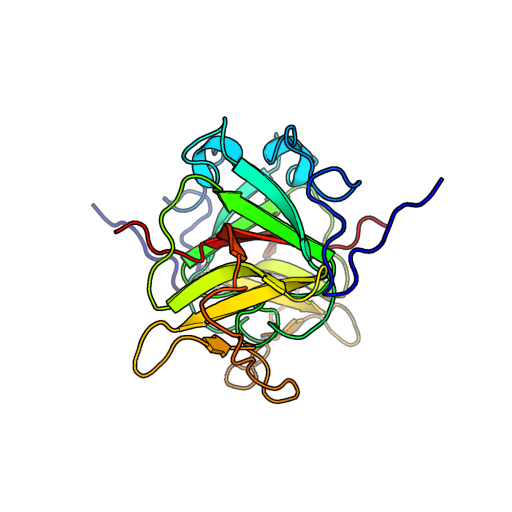-13.773 -4.633 1 97.19 92 GLN B O 1
ATOM 1721 N N . ALA B 1 93 ? -9.82 -13.672 -5.797 1 96.25 93 ALA B N 1
ATOM 1722 C CA . ALA B 1 93 ? -9.781 -12.219 -5.938 1 96.25 93 ALA B CA 1
ATOM 1723 C C . ALA B 1 93 ? -10.188 -11.531 -4.637 1 96.25 93 ALA B C 1
ATOM 1725 O O . ALA B 1 93 ? -11.109 -11.984 -3.953 1 96.25 93 ALA B O 1
ATOM 1726 N N . MET B 1 94 ? -9.477 -10.484 -4.273 1 96.19 94 MET B N 1
ATOM 1727 C CA . MET B 1 94 ? -9.867 -9.703 -3.107 1 96.19 94 MET B CA 1
ATOM 1728 C C . MET B 1 94 ? -10.688 -8.484 -3.523 1 96.19 94 MET B C 1
ATOM 1730 O O . MET B 1 94 ? -10.281 -7.344 -3.277 1 96.19 94 MET B O 1
ATOM 1734 N N . ASN B 1 95 ? -11.711 -8.688 -4.176 1 96.12 95 ASN B N 1
ATOM 1735 C CA . ASN B 1 95 ? -12.727 -7.785 -4.711 1 96.12 95 ASN B CA 1
ATOM 1736 C C . ASN B 1 95 ? -14 -8.539 -5.102 1 96.12 95 ASN B C 1
ATOM 1738 O O . ASN B 1 95 ? -13.953 -9.453 -5.934 1 96.12 95 ASN B O 1
ATOM 1742 N N . PRO B 1 96 ? -15.055 -8.227 -4.535 1 94.81 96 PRO B N 1
ATOM 1743 C CA . PRO B 1 96 ? -16.281 -8.992 -4.762 1 94.81 96 PRO B CA 1
ATOM 1744 C C . PRO B 1 96 ? -16.766 -8.922 -6.211 1 94.81 96 PRO B C 1
ATOM 1746 O O . PRO B 1 96 ? -17.547 -9.766 -6.645 1 94.81 96 PRO B O 1
ATOM 1749 N N . ASP B 1 97 ? -16.375 -7.945 -6.906 1 95.31 97 ASP B N 1
ATOM 1750 C CA . ASP B 1 97 ? -16.797 -7.773 -8.297 1 95.31 97 ASP B CA 1
ATOM 1751 C C . ASP B 1 97 ? -16.078 -8.75 -9.219 1 95.31 97 ASP B C 1
ATOM 1753 O O . ASP B 1 97 ? -16.375 -8.828 -10.406 1 95.31 97 ASP B O 1
ATOM 1757 N N . PHE B 1 98 ? -15.07 -9.5 -8.727 1 94.19 98 PHE B N 1
ATOM 1758 C CA . PHE B 1 98 ? -14.273 -10.445 -9.5 1 94.19 98 PHE B CA 1
ATOM 1759 C C . PHE B 1 98 ? -14.453 -11.867 -8.969 1 94.19 98 PHE B C 1
ATOM 1761 O O . PHE B 1 98 ? -14.5 -12.078 -7.754 1 94.19 98 PHE B O 1
ATOM 1768 N N . PRO B 1 99 ? -14.531 -12.766 -9.734 1 92.5 99 PRO B N 1
ATOM 1769 C CA . PRO B 1 99 ? -14.695 -14.156 -9.289 1 92.5 99 PRO B CA 1
ATOM 1770 C C . PRO B 1 99 ? -13.375 -14.797 -8.852 1 92.5 99 PRO B C 1
ATOM 1772 O O . PRO B 1 99 ? -12.305 -14.359 -9.281 1 92.5 99 PRO B O 1
ATOM 1775 N N . SER B 1 100 ? -13.539 -15.789 -7.98 1 94.06 100 SER B N 1
ATOM 1776 C CA . SER B 1 100 ? -12.406 -16.656 -7.723 1 94.06 100 SER B CA 1
ATOM 1777 C C . SER B 1 100 ? -12.148 -17.594 -8.898 1 94.06 100 SER B C 1
ATOM 1779 O O . SER B 1 100 ? -13.078 -17.969 -9.625 1 94.06 100 SER B O 1
ATOM 1781 N N . LEU B 1 101 ? -10.891 -17.922 -9.031 1 92.94 101 LEU B N 1
ATOM 1782 C CA . LEU B 1 101 ? -10.492 -18.859 -10.086 1 92.94 101 LEU B CA 1
ATOM 1783 C C . LEU B 1 101 ? -10.125 -20.219 -9.5 1 92.94 101 LEU B C 1
ATOM 1785 O O . LEU B 1 101 ? -9.492 -20.281 -8.438 1 92.94 101 LEU B O 1
ATOM 1789 N N . TYR B 1 102 ? -10.562 -21.234 -10.133 1 93.5 102 TYR B N 1
ATOM 1790 C CA . TYR B 1 102 ? -10.242 -22.609 -9.75 1 93.5 102 TYR B CA 1
ATOM 1791 C C . TYR B 1 102 ? -9.477 -23.328 -10.867 1 93.5 102 TYR B C 1
ATOM 1793 O O . TYR B 1 102 ? -10.055 -24.109 -11.609 1 93.5 102 TYR B O 1
ATOM 1801 N N . PRO B 1 103 ? -8.266 -22.969 -10.883 1 89.06 103 PRO B N 1
ATOM 1802 C CA . PRO B 1 103 ? -7.488 -23.562 -11.969 1 89.06 103 PRO B CA 1
ATOM 1803 C C . PRO B 1 103 ? -7.219 -25.062 -11.75 1 89.06 103 PRO B C 1
ATOM 1805 O O . PRO B 1 103 ? -7.309 -25.547 -10.625 1 89.06 103 PRO B O 1
ATOM 1808 N N . ASP B 1 104 ? -6.984 -25.75 -12.922 1 88.25 104 ASP B N 1
ATOM 1809 C CA . ASP B 1 104 ? -6.434 -27.109 -12.836 1 88.25 104 ASP B CA 1
ATOM 1810 C C . ASP B 1 104 ? -5.078 -27.109 -12.133 1 88.25 104 ASP B C 1
ATOM 1812 O O . ASP B 1 104 ? -4.16 -26.391 -12.555 1 88.25 104 ASP B O 1
ATOM 1816 N N . PRO B 1 105 ? -5.027 -27.844 -11.008 1 83.12 105 PRO B N 1
ATOM 1817 C CA . PRO B 1 105 ? -3.775 -27.859 -10.25 1 83.12 105 PRO B CA 1
ATOM 1818 C C . PRO B 1 105 ? -2.562 -28.172 -11.125 1 83.12 105 PRO B C 1
ATOM 1820 O O . PRO B 1 105 ? -1.454 -27.719 -10.828 1 83.12 105 PRO B O 1
ATOM 1823 N N . GLU B 1 106 ? -2.764 -28.844 -12.203 1 83.94 106 GLU B N 1
ATOM 1824 C CA . GLU B 1 106 ? -1.663 -29.25 -13.078 1 83.94 106 GLU B CA 1
ATOM 1825 C C . GLU B 1 106 ? -1.181 -28.078 -13.93 1 83.94 106 GLU B C 1
ATOM 1827 O O . GLU B 1 106 ? -0.046 -28.078 -14.406 1 83.94 106 GLU B O 1
ATOM 1832 N N . THR B 1 107 ? -2.029 -27.094 -14.055 1 83.62 107 THR B N 1
ATOM 1833 C CA . THR B 1 107 ? -1.675 -26 -14.938 1 83.62 107 THR B CA 1
ATOM 1834 C C . THR B 1 107 ? -1.376 -24.734 -14.141 1 83.62 107 THR B C 1
ATOM 1836 O O . THR B 1 107 ? -0.87 -23.75 -14.688 1 83.62 107 THR B O 1
ATOM 1839 N N . LEU B 1 108 ? -1.725 -24.797 -12.875 1 86 108 LEU B N 1
ATOM 1840 C CA . LEU B 1 108 ? -1.471 -23.641 -12.016 1 86 108 LEU B CA 1
ATOM 1841 C C . LEU B 1 108 ? 0.024 -23.469 -11.766 1 86 108 LEU B C 1
ATOM 1843 O O . LEU B 1 108 ? 0.688 -24.391 -11.297 1 86 108 LEU B O 1
ATOM 1847 N N . GLN B 1 109 ? 0.567 -22.344 -12.234 1 89.06 109 GLN B N 1
ATOM 1848 C CA . GLN B 1 109 ? 1.962 -22 -11.969 1 89.06 109 GLN B CA 1
ATOM 1849 C C . GLN B 1 109 ? 2.074 -20.719 -11.164 1 89.06 109 GLN B C 1
ATOM 1851 O O . GLN B 1 109 ? 1.575 -19.672 -11.586 1 89.06 109 GLN B O 1
ATOM 1856 N N . ILE B 1 110 ? 2.65 -20.922 -10.031 1 93.62 110 ILE B N 1
ATOM 1857 C CA . ILE B 1 110 ? 2.9 -19.75 -9.203 1 93.62 110 ILE B CA 1
ATOM 1858 C C . ILE B 1 110 ? 4.246 -19.125 -9.586 1 93.62 110 ILE B C 1
ATOM 1860 O O . ILE B 1 110 ? 5.281 -19.797 -9.508 1 93.62 110 ILE B O 1
ATOM 1864 N N . PHE B 1 111 ? 4.215 -17.922 -10.094 1 90.69 111 PHE B N 1
ATOM 1865 C CA . PHE B 1 111 ? 5.422 -17.203 -10.453 1 90.69 111 PHE B CA 1
ATOM 1866 C C . PHE B 1 111 ? 6.219 -16.828 -9.211 1 90.69 111 PHE B C 1
ATOM 1868 O O . PHE B 1 111 ? 7.441 -16.984 -9.18 1 90.69 111 PHE B O 1
ATOM 1875 N N . GLY B 1 112 ? 5.504 -16.297 -8.188 1 94.44 112 GLY B N 1
ATOM 1876 C CA . GLY B 1 112 ? 6.133 -15.906 -6.934 1 94.44 112 GLY B CA 1
ATOM 1877 C C . GLY B 1 112 ? 5.148 -15.398 -5.898 1 94.44 112 GLY B C 1
ATOM 1878 O O . GLY B 1 112 ? 3.963 -15.234 -6.195 1 94.44 112 GLY B O 1
ATOM 1879 N N . VAL B 1 113 ? 5.688 -15.227 -4.664 1 96.88 113 VAL B N 1
ATOM 1880 C CA . VAL B 1 113 ? 4.891 -14.711 -3.559 1 96.88 113 VAL B CA 1
ATOM 1881 C C . VAL B 1 113 ? 5.098 -13.203 -3.436 1 96.88 113 VAL B C 1
ATOM 1883 O O . VAL B 1 113 ? 6.23 -12.719 -3.451 1 96.88 113 VAL B O 1
ATOM 1886 N N . VAL B 1 114 ? 3.963 -12.484 -3.43 1 96.75 114 VAL B N 1
ATOM 1887 C CA . VAL B 1 114 ? 4.031 -11.055 -3.172 1 96.75 114 VAL B CA 1
ATOM 1888 C C . VAL B 1 114 ? 4.285 -10.805 -1.687 1 96.75 114 VAL B C 1
ATOM 1890 O O . VAL B 1 114 ? 3.439 -11.117 -0.845 1 96.75 114 VAL B O 1
ATOM 1893 N N . THR B 1 115 ? 5.406 -10.18 -1.351 1 97.44 115 THR B N 1
ATOM 1894 C CA . THR B 1 115 ? 5.773 -10.016 0.051 1 97.44 115 THR B CA 1
ATOM 1895 C C . THR B 1 115 ? 5.469 -8.602 0.529 1 97.44 115 THR B C 1
ATOM 1897 O O . THR B 1 115 ? 5.402 -8.344 1.733 1 97.44 115 THR B O 1
ATOM 1900 N N . ALA B 1 116 ? 5.336 -7.688 -0.388 1 97.62 116 ALA B N 1
ATOM 1901 C CA . ALA B 1 116 ? 4.941 -6.309 -0.112 1 97.62 116 ALA B CA 1
ATOM 1902 C C . ALA B 1 116 ? 4.449 -5.613 -1.378 1 97.62 116 ALA B C 1
ATOM 1904 O O . ALA B 1 116 ? 4.68 -6.098 -2.488 1 97.62 116 ALA B O 1
ATOM 1905 N N . PHE B 1 117 ? 3.727 -4.578 -1.215 1 96.94 117 PHE B N 1
ATOM 1906 C CA . PHE B 1 117 ? 3.477 -3.693 -2.346 1 96.94 117 PHE B CA 1
ATOM 1907 C C . PHE B 1 117 ? 3.527 -2.232 -1.912 1 96.94 117 PHE B C 1
ATOM 1909 O O . PHE B 1 117 ? 3.361 -1.925 -0.73 1 96.94 117 PHE B O 1
ATOM 1916 N N . ILE B 1 118 ? 3.848 -1.409 -2.832 1 97.31 118 ILE B N 1
ATOM 1917 C CA . ILE B 1 118 ? 4.09 0.013 -2.613 1 97.31 118 ILE B CA 1
ATOM 1918 C C . ILE B 1 118 ? 3.049 0.835 -3.371 1 97.31 118 ILE B C 1
ATOM 1920 O O . ILE B 1 118 ? 2.848 0.638 -4.57 1 97.31 118 ILE B O 1
ATOM 1924 N N . HIS B 1 119 ? 2.422 1.644 -2.68 1 97.5 119 HIS B N 1
ATOM 1925 C CA . HIS B 1 119 ? 1.438 2.562 -3.24 1 97.5 119 HIS B CA 1
ATOM 1926 C C . HIS B 1 119 ? 1.94 4.004 -3.193 1 97.5 119 HIS B C 1
ATOM 1928 O O . HIS B 1 119 ? 2.232 4.527 -2.117 1 97.5 119 HIS B O 1
ATOM 1934 N N . LYS B 1 120 ? 2.078 4.602 -4.301 1 97 120 LYS B N 1
ATOM 1935 C CA . LYS B 1 120 ? 2.406 6.023 -4.352 1 97 120 LYS B CA 1
ATOM 1936 C C . LYS B 1 120 ? 1.152 6.883 -4.227 1 97 120 LYS B C 1
ATOM 1938 O O . LYS B 1 120 ? 0.171 6.668 -4.938 1 97 120 LYS B O 1
ATOM 1943 N N . THR B 1 121 ? 1.196 7.805 -3.318 1 96.56 121 THR B N 1
ATOM 1944 C CA . THR B 1 121 ? -0 8.578 -3.012 1 96.56 121 THR B CA 1
ATOM 1945 C C . THR B 1 121 ? -0.076 9.828 -3.885 1 96.56 121 THR B C 1
ATOM 1947 O O . THR B 1 121 ? -1.138 10.445 -4.008 1 96.56 121 THR B O 1
ATOM 1950 N N . ARG B 1 122 ? 1.059 10.258 -4.203 1 86.69 122 ARG B N 1
ATOM 1951 C CA . ARG B 1 122 ? 1.085 11.422 -5.082 1 86.69 122 ARG B CA 1
ATOM 1952 C C . ARG B 1 122 ? 1.555 11.039 -6.484 1 86.69 122 ARG B C 1
ATOM 1954 O O . ARG B 1 122 ? 2.488 10.25 -6.637 1 86.69 122 ARG B O 1
ATOM 1961 N N . ARG B 1 123 ? 0.606 11.188 -7.43 1 65.69 123 ARG B N 1
ATOM 1962 C CA . ARG B 1 123 ? 1.014 10.906 -8.805 1 65.69 123 ARG B CA 1
ATOM 1963 C C . ARG B 1 123 ? 2.064 11.906 -9.273 1 65.69 123 ARG B C 1
ATOM 1965 O O . ARG B 1 123 ? 2.041 13.07 -8.883 1 65.69 123 ARG B O 1
ATOM 1972 N N . ALA B 1 124 ? 3.322 11.32 -9.57 1 53.56 124 ALA B N 1
ATOM 1973 C CA . ALA B 1 124 ? 4.312 12.219 -10.156 1 53.56 124 ALA B CA 1
ATOM 1974 C C . ALA B 1 124 ? 3.674 13.148 -11.188 1 53.56 124 ALA B C 1
ATOM 1976 O O . ALA B 1 124 ? 2.869 12.703 -12.008 1 53.56 124 ALA B O 1
ATOM 1977 N N . ASP B 1 125 ? 3.385 14.305 -10.836 1 38.25 125 ASP B N 1
ATOM 1978 C CA . ASP B 1 125 ? 3.021 15.25 -11.883 1 38.25 125 ASP B CA 1
ATOM 1979 C C . ASP B 1 125 ? 3.904 15.07 -13.117 1 38.25 125 ASP B C 1
ATOM 1981 O O . ASP B 1 125 ? 5.105 14.828 -12.992 1 38.25 125 ASP B O 1
#

Organism: NCBI:txid1432552